Protein AF-0000000080418130 (afdb_homodimer)

Radius of gyration: 25.15 Å; Cα contacts (8 Å, |Δi|>4): 378; chains: 2; bounding box: 84×88×78 Å

pLDDT: mean 89.61, std 15.61, range [40.5, 98.88]

Solvent-accessible surface area (backbone atoms only — not comparable to full-atom values): 16524 Å² total; per-residue (Å²): 135,89,82,82,80,82,79,77,77,75,74,74,72,74,74,69,82,67,80,64,64,28,68,69,42,59,74,36,68,70,38,39,51,38,49,48,49,28,51,52,30,46,52,42,46,52,51,53,61,72,60,56,65,80,60,67,70,57,48,58,37,51,22,50,32,43,21,48,25,53,51,34,42,36,54,47,50,26,28,31,60,25,57,68,28,43,61,51,45,45,52,19,55,41,51,28,51,42,24,47,52,49,20,53,48,30,42,53,30,20,49,53,36,48,58,54,48,72,74,44,63,81,82,42,88,54,40,62,62,51,50,52,37,26,51,49,27,46,53,48,20,52,52,25,47,54,51,21,54,52,27,46,31,40,44,70,72,96,134,86,82,83,80,80,78,78,76,76,73,75,72,73,74,69,82,67,82,63,65,28,68,68,44,60,74,36,67,70,38,41,51,38,49,50,48,27,52,52,29,48,52,43,44,49,50,53,61,73,58,58,66,82,59,67,71,57,48,58,38,52,21,49,32,44,20,50,25,54,49,36,42,37,54,47,49,26,27,31,60,25,58,67,29,43,62,50,46,44,54,19,55,42,52,29,51,42,23,47,53,48,19,52,49,30,40,53,30,20,49,54,36,49,58,52,50,73,76,44,61,80,81,42,86,52,38,61,62,50,50,52,39,26,52,51,28,46,52,47,19,52,53,25,48,54,50,21,53,53,27,46,32,40,45,71,72,96

Structure (mmCIF, N/CA/C/O backbone):
data_AF-0000000080418130-model_v1
#
loop_
_entity.id
_entity.type
_entity.pdbx_description
1 polymer 'Putative membrane-associating domain protein'
#
loop_
_atom_site.group_PDB
_atom_site.id
_atom_site.type_symbol
_atom_site.label_atom_id
_atom_site.label_alt_id
_atom_site.label_comp_id
_atom_site.label_asym_id
_atom_site.label_entity_id
_atom_site.label_seq_id
_atom_site.pdbx_PDB_ins_code
_atom_site.Cartn_x
_atom_site.Cartn_y
_atom_site.Cartn_z
_atom_site.occupancy
_atom_site.B_iso_or_equiv
_atom_site.auth_seq_id
_atom_site.auth_comp_id
_atom_site.auth_asym_id
_atom_site.auth_atom_id
_atom_site.pdbx_PDB_model_num
ATOM 1 N N . MET A 1 1 ? -45.781 58.719 -17.078 1 40.5 1 MET A N 1
ATOM 2 C CA . MET A 1 1 ? -45.75 57.375 -16.516 1 40.5 1 MET A CA 1
ATOM 3 C C . MET A 1 1 ? -44.406 56.719 -16.766 1 40.5 1 MET A C 1
ATOM 5 O O . MET A 1 1 ? -44.031 56.5 -17.906 1 40.5 1 MET A O 1
ATOM 9 N N . SER A 1 2 ? -43.312 56.938 -15.891 1 48.03 2 SER A N 1
ATOM 10 C CA . SER A 1 2 ? -41.969 56.406 -15.875 1 48.03 2 SER A CA 1
ATOM 11 C C . SER A 1 2 ? -41.969 54.875 -15.719 1 48.03 2 SER A C 1
ATOM 13 O O . SER A 1 2 ? -42.594 54.344 -14.797 1 48.03 2 SER A O 1
ATOM 15 N N . HIS A 1 3 ? -41.844 53.969 -16.781 1 54.66 3 HIS A N 1
ATOM 16 C CA . HIS A 1 3 ? -41.656 52.531 -16.781 1 54.66 3 HIS A CA 1
ATOM 17 C C . HIS A 1 3 ? -40.344 52.125 -16.094 1 54.66 3 HIS A C 1
ATOM 19 O O . HIS A 1 3 ? -39.281 52.594 -16.516 1 54.66 3 HIS A O 1
ATOM 25 N N . THR A 1 4 ? -40.344 51.812 -14.812 1 53.53 4 THR A N 1
ATOM 26 C CA . THR A 1 4 ? -39.219 51.25 -14.102 1 53.53 4 THR A CA 1
ATOM 27 C C . THR A 1 4 ? -38.875 49.844 -14.633 1 53.53 4 THR A C 1
ATOM 29 O O . THR A 1 4 ? -39.656 48.938 -14.539 1 53.53 4 THR A O 1
ATOM 32 N N . VAL A 1 5 ? -37.875 49.688 -15.617 1 59.59 5 VAL A N 1
ATOM 33 C CA . VAL A 1 5 ? -37.375 48.406 -16.047 1 59.59 5 VAL A CA 1
ATOM 34 C C . VAL A 1 5 ? -36.438 47.844 -14.953 1 59.59 5 VAL A C 1
ATOM 36 O O . VAL A 1 5 ? -35.469 48.469 -14.562 1 59.59 5 VAL A O 1
ATOM 39 N N . THR A 1 6 ? -36.906 46.969 -14.039 1 54 6 THR A N 1
ATOM 40 C CA . THR A 1 6 ? -36.094 46.188 -13.094 1 54 6 THR A CA 1
ATOM 41 C C . THR A 1 6 ? -35.219 45.188 -13.828 1 54 6 THR A C 1
ATOM 43 O O . THR A 1 6 ? -35.719 44.25 -14.461 1 54 6 THR A O 1
ATOM 46 N N . VAL A 1 7 ? -34.031 45.469 -14.266 1 54.72 7 VAL A N 1
ATOM 47 C CA . VAL A 1 7 ? -33.062 44.5 -14.797 1 54.72 7 VAL A CA 1
ATOM 48 C C . VAL A 1 7 ? -32.562 43.594 -13.672 1 54.72 7 VAL A C 1
ATOM 50 O O . VAL A 1 7 ? -31.906 44.094 -12.734 1 54.72 7 VAL A O 1
ATOM 53 N N . THR A 1 8 ? -33.188 42.5 -13.367 1 51.91 8 THR A N 1
ATOM 54 C CA . THR A 1 8 ? -32.656 41.5 -12.445 1 51.91 8 THR A CA 1
ATOM 55 C C . THR A 1 8 ? -31.406 40.844 -13.047 1 51.91 8 THR A C 1
ATOM 57 O O . THR A 1 8 ? -31.469 40.25 -14.117 1 51.91 8 THR A O 1
ATOM 60 N N . ARG A 1 9 ? -30.203 41.312 -12.914 1 48.41 9 ARG A N 1
ATOM 61 C CA . ARG A 1 9 ? -28.984 40.625 -13.273 1 48.41 9 ARG A CA 1
ATOM 62 C C . ARG A 1 9 ? -28.797 39.375 -12.414 1 48.41 9 ARG A C 1
ATOM 64 O O . ARG A 1 9 ? -28.625 39.469 -11.195 1 48.41 9 ARG A O 1
ATOM 71 N N . THR A 1 10 ? -29.453 38.281 -12.789 1 45.66 10 THR A N 1
ATOM 72 C CA . THR A 1 10 ? -29.062 37.031 -12.188 1 45.66 10 THR A CA 1
ATOM 73 C C . THR A 1 10 ? -27.594 36.688 -12.469 1 45.66 10 THR A C 1
ATOM 75 O O . THR A 1 10 ? -27.203 36.5 -13.617 1 45.66 10 THR A O 1
ATOM 78 N N . THR A 1 11 ? -26.625 37.375 -11.781 1 46.5 11 THR A N 1
ATOM 79 C CA . THR A 1 11 ? -25.266 36.844 -11.875 1 46.5 11 THR A CA 1
ATOM 80 C C . THR A 1 11 ? -25.25 35.344 -11.562 1 46.5 11 THR A C 1
ATOM 82 O O . THR A 1 11 ? -25.594 34.938 -10.461 1 46.5 11 THR A O 1
ATOM 85 N N . THR A 1 12 ? -25.594 34.531 -12.492 1 45.31 12 THR A N 1
ATOM 86 C CA . THR A 1 12 ? -25.234 33.125 -12.328 1 45.31 12 THR A CA 1
ATOM 87 C C . THR A 1 12 ? -23.766 32.969 -11.984 1 45.31 12 THR A C 1
ATOM 89 O O . THR A 1 12 ? -22.891 33.375 -12.75 1 45.31 12 THR A O 1
ATOM 92 N N . THR A 1 13 ? -23.344 33.344 -10.734 1 46.06 13 THR A N 1
ATOM 93 C CA . THR A 1 13 ? -22.031 32.875 -10.328 1 46.06 13 THR A CA 1
ATOM 94 C C . THR A 1 13 ? -21.906 31.375 -10.594 1 46.06 13 THR A C 1
ATOM 96 O O . THR A 1 13 ? -22.688 30.578 -10.07 1 46.06 13 THR A O 1
ATOM 99 N N . THR A 1 14 ? -21.75 30.953 -11.789 1 44.75 14 THR A N 1
ATOM 100 C CA . THR A 1 14 ? -21.297 29.562 -11.977 1 44.75 14 THR A CA 1
ATOM 101 C C . THR A 1 14 ? -20.156 29.234 -11.023 1 44.75 14 THR A C 1
ATOM 103 O O . THR A 1 14 ? -19.078 29.844 -11.109 1 44.75 14 THR A O 1
ATOM 106 N N . THR A 1 15 ? -20.328 29.156 -9.734 1 43.16 15 THR A N 1
ATOM 107 C CA . THR A 1 15 ? -19.328 28.562 -8.852 1 43.16 15 THR A CA 1
ATOM 108 C C . THR A 1 15 ? -18.703 27.328 -9.5 1 43.16 15 THR A C 1
ATOM 110 O O . THR A 1 15 ? -19.344 26.266 -9.586 1 43.16 15 THR A O 1
ATOM 113 N N . THR A 1 16 ? -18.156 27.312 -10.617 1 43.75 16 THR A N 1
ATOM 114 C CA . THR A 1 16 ? -17.391 26.172 -11.133 1 43.75 16 THR A CA 1
ATOM 115 C C . THR A 1 16 ? -16.516 25.578 -10.047 1 43.75 16 THR A C 1
ATOM 117 O O . THR A 1 16 ? -15.648 26.266 -9.5 1 43.75 16 THR A O 1
ATOM 120 N N . SER A 1 17 ? -17.031 24.922 -9.148 1 49.78 17 SER A N 1
ATOM 121 C CA . SER A 1 17 ? -16.266 24.234 -8.117 1 49.78 17 SER A CA 1
ATOM 122 C C . SER A 1 17 ? -14.984 23.625 -8.695 1 49.78 17 SER A C 1
ATOM 124 O O . SER A 1 17 ? -15.016 22.531 -9.266 1 49.78 17 SER A O 1
ATOM 126 N N . ALA A 1 18 ? -14.211 24.375 -9.445 1 52.88 18 ALA A N 1
ATOM 127 C CA . ALA A 1 18 ? -12.984 23.953 -10.117 1 52.88 18 ALA A CA 1
ATOM 128 C C . ALA A 1 18 ? -11.977 23.391 -9.117 1 52.88 18 ALA A C 1
ATOM 130 O O . ALA A 1 18 ? -11.773 23.969 -8.039 1 52.88 18 ALA A O 1
ATOM 131 N N . ILE A 1 19 ? -11.688 22.062 -9.164 1 64.06 19 ILE A N 1
ATOM 132 C CA . ILE A 1 19 ? -10.586 21.484 -8.406 1 64.06 19 ILE A CA 1
ATOM 133 C C . ILE A 1 19 ? -9.281 22.172 -8.797 1 64.06 19 ILE A C 1
ATOM 135 O O . ILE A 1 19 ? -8.953 22.266 -9.984 1 64.06 19 ILE A O 1
ATOM 139 N N . ILE A 1 20 ? -8.75 23.047 -8.078 1 79.19 20 ILE A N 1
ATOM 140 C CA . ILE A 1 20 ? -7.426 23.625 -8.281 1 79.19 20 ILE A CA 1
ATOM 141 C C . ILE A 1 20 ? -6.355 22.547 -8.117 1 79.19 20 ILE A C 1
ATOM 143 O O . ILE A 1 20 ? -6.203 21.969 -7.043 1 79.19 20 ILE A O 1
ATOM 147 N N . LEU A 1 21 ? -5.859 22.172 -9.227 1 85 21 LEU A N 1
ATOM 148 C CA . LEU A 1 21 ? -4.789 21.188 -9.219 1 85 21 LEU A CA 1
ATOM 149 C C . LEU A 1 21 ? -3.463 21.828 -8.82 1 85 21 LEU A C 1
ATOM 151 O O . LEU A 1 21 ? -3.156 22.938 -9.234 1 85 21 LEU A O 1
ATOM 155 N N . ASN A 1 22 ? -2.715 21.156 -7.93 1 90.75 22 ASN A N 1
ATOM 156 C CA . ASN A 1 22 ? -1.381 21.547 -7.492 1 90.75 22 ASN A CA 1
ATOM 157 C C . ASN A 1 22 ? -0.31 21.094 -8.484 1 90.75 22 ASN A C 1
ATOM 159 O O . ASN A 1 22 ? 0.547 20.281 -8.148 1 90.75 22 ASN A O 1
ATOM 163 N N . THR A 1 23 ? -0.287 21.688 -9.656 1 88.06 23 THR A N 1
ATOM 164 C CA . THR A 1 23 ? 0.632 21.266 -10.703 1 88.06 23 THR A CA 1
ATOM 165 C C . THR A 1 23 ? 2.076 21.578 -10.32 1 88.06 23 THR A C 1
ATOM 167 O O . THR A 1 23 ? 3.006 20.922 -10.797 1 88.06 23 THR A O 1
ATOM 170 N N . GLY A 1 24 ? 2.291 22.562 -9.555 1 91.5 24 GLY A N 1
ATOM 171 C CA . GLY A 1 24 ? 3.623 22.922 -9.102 1 91.5 24 GLY A CA 1
ATOM 172 C C . GLY A 1 24 ? 4.289 21.828 -8.289 1 91.5 24 GLY A C 1
ATOM 173 O O . GLY A 1 24 ? 5.512 21.812 -8.148 1 91.5 24 GLY A O 1
ATOM 174 N N . TYR A 1 25 ? 3.523 20.938 -7.805 1 93.88 25 TYR A N 1
ATOM 175 C CA . TYR A 1 25 ? 4.055 19.859 -6.98 1 93.88 25 TYR A CA 1
ATOM 176 C C . TYR A 1 25 ? 5.012 18.984 -7.777 1 93.88 25 TYR A C 1
ATOM 178 O O . TYR A 1 25 ? 6.004 18.5 -7.238 1 93.88 25 TYR A O 1
ATOM 186 N N . LEU A 1 26 ? 4.777 18.828 -9 1 93.75 26 LEU A N 1
ATOM 187 C CA . LEU A 1 26 ? 5.582 17.938 -9.836 1 93.75 26 LEU A CA 1
ATOM 188 C C . LEU A 1 26 ? 6.91 18.594 -10.195 1 93.75 26 LEU A C 1
ATOM 190 O O . LEU A 1 26 ? 7.793 17.938 -10.758 1 93.75 26 LEU A O 1
ATOM 194 N N . LYS A 1 27 ? 7.062 19.797 -9.875 1 94.75 27 LYS A N 1
ATOM 195 C CA . LYS A 1 27 ? 8.328 20.5 -10.102 1 94.75 27 LYS A CA 1
ATOM 196 C C . LYS A 1 27 ? 9.234 20.406 -8.883 1 94.75 27 LYS A C 1
ATOM 198 O O . LYS A 1 27 ? 10.422 20.703 -8.961 1 94.75 27 LYS A O 1
ATOM 203 N N . THR A 1 28 ? 8.688 19.984 -7.816 1 95.44 28 THR A N 1
ATOM 204 C CA . THR A 1 28 ? 9.484 19.812 -6.602 1 95.44 28 THR A CA 1
ATOM 205 C C . THR A 1 28 ? 10.211 18.469 -6.617 1 95.44 28 THR A C 1
ATOM 207 O O . THR A 1 28 ? 9.797 17.547 -7.32 1 95.44 28 THR A O 1
ATOM 210 N N . LEU A 1 29 ? 11.227 18.359 -5.898 1 95.19 29 LEU A N 1
ATOM 211 C CA . LEU A 1 29 ? 12 17.125 -5.844 1 95.19 29 LEU A CA 1
ATOM 212 C C . LEU A 1 29 ? 11.18 15.992 -5.238 1 95.19 29 LEU A C 1
ATOM 214 O O . LEU A 1 29 ? 11.109 14.898 -5.805 1 95.19 29 LEU A O 1
ATOM 218 N N . PRO A 1 30 ? 10.539 16.234 -4.137 1 96 30 PRO A N 1
ATOM 219 C CA . PRO A 1 30 ? 9.711 15.164 -3.598 1 96 30 PRO A CA 1
ATOM 220 C C . PRO A 1 30 ? 8.609 14.727 -4.566 1 96 30 PRO A C 1
ATOM 222 O O . PRO A 1 30 ? 8.305 13.531 -4.656 1 96 30 PRO A O 1
ATOM 225 N N . GLY A 1 31 ? 8.023 15.648 -5.246 1 97.25 31 GLY A N 1
ATOM 226 C CA . GLY A 1 31 ? 7.016 15.312 -6.238 1 97.25 31 GLY A CA 1
ATOM 227 C C . GLY A 1 31 ? 7.559 14.469 -7.375 1 97.25 31 GLY A C 1
ATOM 228 O O . GLY A 1 31 ? 6.922 13.5 -7.797 1 97.25 31 GLY A O 1
ATOM 229 N N . LEU A 1 32 ? 8.703 14.812 -7.836 1 97.44 32 LEU A N 1
ATOM 230 C CA . LEU A 1 32 ? 9.352 14.07 -8.914 1 97.44 32 LEU A CA 1
ATOM 231 C C . LEU A 1 32 ? 9.711 12.656 -8.461 1 97.44 32 LEU A C 1
ATOM 233 O O . LEU A 1 32 ? 9.531 11.695 -9.211 1 97.44 32 LEU A O 1
ATOM 237 N N . LEU A 1 33 ? 10.219 12.57 -7.281 1 98.12 33 LEU A N 1
ATOM 238 C CA . LEU A 1 33 ? 10.57 11.258 -6.746 1 98.12 33 LEU A CA 1
ATOM 239 C C . LEU A 1 33 ? 9.344 10.359 -6.68 1 98.12 33 LEU A C 1
ATOM 241 O O . LEU A 1 33 ? 9.398 9.195 -7.102 1 98.12 33 LEU A O 1
ATOM 245 N N . LYS A 1 34 ? 8.25 10.867 -6.199 1 98.44 34 LYS A N 1
ATOM 246 C CA . LYS A 1 34 ? 7.02 10.094 -6.121 1 98.44 34 LYS A CA 1
ATOM 247 C C . LYS A 1 34 ? 6.531 9.695 -7.508 1 98.44 34 LYS A C 1
ATOM 249 O O . LYS A 1 34 ? 6.008 8.594 -7.695 1 98.44 34 LYS A O 1
ATOM 254 N N . LEU A 1 35 ? 6.688 10.586 -8.422 1 98.25 35 LEU A N 1
ATOM 255 C CA . LEU A 1 35 ? 6.305 10.281 -9.797 1 98.25 35 LEU A CA 1
ATOM 256 C C . LEU A 1 35 ? 7.129 9.117 -10.344 1 98.25 35 LEU A C 1
ATOM 258 O O . LEU A 1 35 ? 6.582 8.195 -10.945 1 98.25 35 LEU A O 1
ATOM 262 N N . PHE A 1 36 ? 8.383 9.148 -10.195 1 98.62 36 PHE A N 1
ATOM 263 C CA . PHE A 1 36 ? 9.25 8.078 -10.664 1 98.62 36 PHE A CA 1
ATOM 264 C C . PHE A 1 36 ? 8.93 6.766 -9.953 1 98.62 36 PHE A C 1
ATOM 266 O O . PHE A 1 36 ? 8.984 5.695 -10.555 1 98.62 36 PHE A O 1
ATOM 273 N N . GLU A 1 37 ? 8.664 6.863 -8.633 1 98.81 37 GLU A N 1
ATOM 274 C CA . GLU A 1 37 ? 8.281 5.664 -7.895 1 98.81 37 GLU A CA 1
ATOM 275 C C . GLU A 1 37 ? 7.059 5 -8.523 1 98.81 37 GLU A C 1
ATOM 277 O O . GLU A 1 37 ? 7.027 3.779 -8.695 1 98.81 37 GLU A O 1
ATOM 282 N N . VAL A 1 38 ? 6.074 5.809 -8.883 1 98.81 38 VAL A N 1
ATOM 283 C CA . VAL A 1 38 ? 4.84 5.285 -9.461 1 98.81 38 VAL A CA 1
ATOM 284 C C . VAL A 1 38 ? 5.125 4.711 -10.844 1 98.81 38 VAL A C 1
ATOM 286 O O . VAL A 1 38 ? 4.676 3.607 -11.172 1 98.81 38 VAL A O 1
ATOM 289 N N . LEU A 1 39 ? 5.883 5.355 -11.641 1 98.69 39 LEU A N 1
ATOM 290 C CA . LEU A 1 39 ? 6.172 4.922 -13 1 98.69 39 LEU A CA 1
ATOM 291 C C . LEU A 1 39 ? 6.988 3.635 -13 1 98.69 39 LEU A C 1
ATOM 293 O O . LEU A 1 39 ? 6.645 2.676 -13.695 1 98.69 39 LEU A O 1
ATOM 297 N N . VAL A 1 40 ? 8.023 3.621 -12.219 1 98.81 40 VAL A N 1
ATOM 298 C CA . VAL A 1 40 ? 8.914 2.463 -12.195 1 98.81 40 VAL A CA 1
ATOM 299 C C . VAL A 1 40 ? 8.172 1.257 -11.625 1 98.81 40 VAL A C 1
ATOM 301 O O . VAL A 1 40 ? 8.266 0.151 -12.156 1 98.81 40 VAL A O 1
ATOM 304 N N . SER A 1 41 ? 7.496 1.454 -10.484 1 98.88 41 SER A N 1
ATOM 305 C CA . SER A 1 41 ? 6.746 0.334 -9.922 1 98.88 41 SER A CA 1
ATOM 306 C C . SER A 1 41 ? 5.66 -0.144 -10.883 1 98.88 41 SER A C 1
ATOM 308 O O . SER A 1 41 ? 5.414 -1.346 -10.992 1 98.88 41 SER A O 1
ATOM 310 N N . GLY A 1 42 ? 5.047 0.734 -11.648 1 98.62 42 GLY A N 1
ATOM 311 C CA . GLY A 1 42 ? 4.039 0.354 -12.633 1 98.62 42 GLY A CA 1
ATOM 312 C C . GLY A 1 42 ? 4.605 -0.45 -13.789 1 98.62 42 GLY A C 1
ATOM 313 O O . GLY A 1 42 ? 4.035 -1.467 -14.18 1 98.62 42 GLY A O 1
ATOM 314 N N . ILE A 1 43 ? 5.68 0.007 -14.297 1 98.44 43 ILE A N 1
ATOM 315 C CA . ILE A 1 43 ? 6.348 -0.688 -15.391 1 98.44 43 ILE A CA 1
ATOM 316 C C . ILE A 1 43 ? 6.785 -2.076 -14.93 1 98.44 43 ILE A C 1
ATOM 318 O O . ILE A 1 43 ? 6.574 -3.066 -15.633 1 98.44 43 ILE A O 1
ATOM 322 N N . CYS A 1 44 ? 7.371 -2.145 -13.742 1 98.19 44 CYS A N 1
ATOM 323 C CA . CYS A 1 44 ? 7.848 -3.408 -13.188 1 98.19 44 CYS A CA 1
ATOM 324 C C . CYS A 1 44 ? 6.691 -4.371 -12.953 1 98.19 44 CYS A C 1
ATOM 326 O O . CYS A 1 44 ? 6.801 -5.562 -13.242 1 98.19 44 CYS A O 1
ATOM 328 N N . LEU A 1 45 ? 5.633 -3.826 -12.43 1 97.44 45 LEU A N 1
ATOM 329 C CA . LEU A 1 45 ? 4.426 -4.621 -12.227 1 97.44 45 LEU A CA 1
ATOM 330 C C . LEU A 1 45 ? 3.92 -5.188 -13.555 1 97.44 45 LEU A C 1
ATOM 332 O O . LEU A 1 45 ? 3.611 -6.379 -13.648 1 97.44 45 LEU A O 1
ATOM 336 N N . GLY A 1 46 ? 3.854 -4.355 -14.578 1 96.31 46 GLY A N 1
ATOM 337 C CA . GLY A 1 46 ? 3.432 -4.801 -15.898 1 96.31 46 GLY A CA 1
ATOM 338 C C . GLY A 1 46 ? 4.324 -5.879 -16.484 1 96.31 46 GLY A C 1
ATOM 339 O O . GLY A 1 46 ? 3.838 -6.84 -17.078 1 96.31 46 GLY A O 1
ATOM 340 N N . LEU A 1 47 ? 5.535 -5.719 -16.266 1 96.19 47 LEU A N 1
ATOM 341 C CA . LEU A 1 47 ? 6.512 -6.695 -16.75 1 96.19 47 LEU A CA 1
ATOM 342 C C . LEU A 1 47 ? 6.289 -8.055 -16.094 1 96.19 47 LEU A C 1
ATOM 344 O O . LEU A 1 47 ? 6.25 -9.078 -16.781 1 96.19 47 LEU A O 1
ATOM 348 N N . LEU A 1 48 ? 6.117 -8.102 -14.789 1 95.19 48 LEU A N 1
ATOM 349 C CA . LEU A 1 48 ? 5.949 -9.344 -14.055 1 95.19 48 LEU A CA 1
ATOM 350 C C . LEU A 1 48 ? 4.625 -10.016 -14.406 1 95.19 48 LEU A C 1
ATOM 352 O O . LEU A 1 48 ? 4.535 -11.242 -14.461 1 95.19 48 LEU A O 1
ATOM 356 N N . ILE A 1 49 ? 3.629 -9.156 -14.695 1 93.5 49 ILE A N 1
ATOM 357 C CA . ILE A 1 49 ? 2.324 -9.703 -15.055 1 93.5 49 ILE A CA 1
ATOM 358 C C . ILE A 1 49 ? 2.379 -10.289 -16.469 1 93.5 49 ILE A C 1
ATOM 360 O O . ILE A 1 49 ? 1.835 -11.375 -16.719 1 93.5 49 ILE A O 1
ATOM 364 N N . TYR A 1 50 ? 3.039 -9.602 -17.344 1 93.19 50 TYR A N 1
ATOM 365 C CA . TYR A 1 50 ? 3.117 -10.031 -18.734 1 93.19 50 TYR A CA 1
ATOM 366 C C . TYR A 1 50 ? 3.896 -11.336 -18.844 1 93.19 50 TYR A C 1
ATOM 368 O O . TYR A 1 50 ? 3.514 -12.227 -19.609 1 93.19 50 TYR A O 1
ATOM 376 N N . TYR A 1 51 ? 4.961 -11.547 -18.125 1 91.88 51 TYR A N 1
ATOM 377 C CA . TYR A 1 51 ? 5.809 -12.727 -18.219 1 91.88 51 TYR A CA 1
ATOM 378 C C . TYR A 1 51 ? 5.535 -13.68 -17.062 1 91.88 51 TYR A C 1
ATOM 380 O O . TYR A 1 51 ? 6.43 -14.406 -16.625 1 91.88 51 TYR A O 1
ATOM 388 N N . ARG A 1 52 ? 4.426 -13.602 -16.656 1 85.88 52 ARG A N 1
ATOM 389 C CA . ARG A 1 52 ? 4.043 -14.398 -15.492 1 85.88 52 ARG A CA 1
ATOM 390 C C . ARG A 1 52 ? 4.285 -15.883 -15.742 1 85.88 52 ARG A C 1
ATOM 392 O O . ARG A 1 52 ? 4.004 -16.391 -16.828 1 85.88 52 ARG A O 1
ATOM 399 N N . SER A 1 53 ? 4.859 -16.5 -14.711 1 80.12 53 SER A N 1
ATOM 400 C CA . SER A 1 53 ? 5.082 -17.938 -14.742 1 80.12 53 SER A CA 1
ATOM 401 C C . SER A 1 53 ? 4.406 -18.625 -13.562 1 80.12 53 SER A C 1
ATOM 403 O O . SER A 1 53 ? 3.883 -17.969 -12.664 1 80.12 53 SER A O 1
ATOM 405 N N . ASN A 1 54 ? 4.438 -19.938 -13.57 1 75.81 54 ASN A N 1
ATOM 406 C CA . ASN A 1 54 ? 3.791 -20.703 -12.508 1 75.81 54 ASN A CA 1
ATOM 407 C C . ASN A 1 54 ? 4.707 -20.859 -11.297 1 75.81 54 ASN A C 1
ATOM 409 O O . ASN A 1 54 ? 4.34 -21.516 -10.312 1 75.81 54 ASN A O 1
ATOM 413 N N . TYR A 1 55 ? 5.773 -20.141 -11.359 1 76.44 55 TYR A N 1
ATOM 414 C CA . TYR A 1 55 ? 6.684 -20.234 -10.219 1 76.44 55 TYR A CA 1
ATOM 415 C C . TYR A 1 55 ? 6.332 -19.219 -9.141 1 76.44 55 TYR A C 1
ATOM 417 O O . TYR A 1 55 ? 5.934 -18.094 -9.445 1 76.44 55 TYR A O 1
ATOM 425 N N . TYR A 1 56 ? 6.598 -19.547 -7.945 1 79.38 56 TYR A N 1
ATOM 426 C CA . TYR A 1 56 ? 6.168 -18.766 -6.797 1 79.38 56 TYR A CA 1
ATOM 427 C C . TYR A 1 56 ? 7.203 -17.703 -6.441 1 79.38 56 TYR A C 1
ATOM 429 O O . TYR A 1 56 ? 6.902 -16.75 -5.719 1 79.38 56 TYR A O 1
ATOM 437 N N . PHE A 1 57 ? 8.391 -17.844 -7.016 1 80.38 57 PHE A N 1
ATOM 438 C CA . PHE A 1 57 ? 9.469 -17.031 -6.461 1 80.38 57 PHE A CA 1
ATOM 439 C C . PHE A 1 57 ? 9.328 -15.578 -6.887 1 80.38 57 PHE A C 1
ATOM 441 O O . PHE A 1 57 ? 9.961 -14.688 -6.309 1 80.38 57 PHE A O 1
ATOM 448 N N . ASN A 1 58 ? 8.453 -15.273 -7.918 1 88.62 58 ASN A N 1
ATOM 449 C CA . ASN A 1 58 ? 8.234 -13.891 -8.328 1 88.62 58 ASN A CA 1
ATOM 450 C C . ASN A 1 58 ? 7.09 -13.25 -7.547 1 88.62 58 ASN A C 1
ATOM 452 O O . ASN A 1 58 ? 6.906 -12.031 -7.594 1 88.62 58 ASN A O 1
ATOM 456 N N . GLU A 1 59 ? 6.391 -14.031 -6.797 1 92.31 59 GLU A N 1
ATOM 457 C CA . GLU A 1 59 ? 5.156 -13.586 -6.152 1 92.31 59 GLU A CA 1
ATOM 458 C C . GLU A 1 59 ? 5.438 -12.523 -5.098 1 92.31 59 GLU A C 1
ATOM 460 O O . GLU A 1 59 ? 4.676 -11.562 -4.957 1 92.31 59 GLU A O 1
ATOM 465 N N . PHE A 1 60 ? 6.477 -12.742 -4.398 1 95.5 60 PHE A N 1
ATOM 466 C CA . PHE A 1 60 ? 6.805 -11.789 -3.348 1 95.5 60 PHE A CA 1
ATOM 467 C C . PHE A 1 60 ? 7.062 -10.406 -3.934 1 95.5 60 PHE A C 1
ATOM 469 O O . PHE A 1 60 ? 6.492 -9.414 -3.471 1 95.5 60 PHE A O 1
ATOM 476 N N . LEU A 1 61 ? 7.887 -10.352 -4.934 1 97.69 61 LEU A N 1
ATOM 477 C CA . LEU A 1 61 ? 8.156 -9.062 -5.57 1 97.69 61 LEU A CA 1
ATOM 478 C C . LEU A 1 61 ? 6.891 -8.484 -6.188 1 97.69 61 LEU A C 1
ATOM 480 O O . LEU A 1 61 ? 6.652 -7.277 -6.113 1 97.69 61 LEU A O 1
ATOM 484 N N . LEU A 1 62 ? 6.121 -9.328 -6.746 1 97.06 62 LEU A N 1
ATOM 485 C CA . LEU A 1 62 ? 4.863 -8.883 -7.332 1 97.06 62 LEU A CA 1
ATOM 486 C C . LEU A 1 62 ? 3.975 -8.227 -6.273 1 97.06 62 LEU A C 1
ATOM 488 O O . LEU A 1 62 ? 3.379 -7.18 -6.523 1 97.06 62 LEU A O 1
ATOM 492 N N . CYS A 1 63 ? 3.887 -8.781 -5.145 1 97.62 63 CYS A N 1
ATOM 493 C CA . CYS A 1 63 ? 3.096 -8.258 -4.039 1 97.62 63 CYS A CA 1
ATOM 494 C C . CYS A 1 63 ? 3.652 -6.922 -3.557 1 97.62 63 CYS A C 1
ATOM 496 O O . CYS A 1 63 ? 2.9 -5.969 -3.363 1 97.62 63 CYS A O 1
ATOM 498 N N . VAL A 1 64 ? 4.91 -6.891 -3.395 1 98.62 64 VAL A N 1
ATOM 499 C CA . VAL A 1 64 ? 5.562 -5.68 -2.908 1 98.62 64 VAL A CA 1
ATOM 500 C C . VAL A 1 64 ? 5.371 -4.551 -3.918 1 98.62 64 VAL A C 1
ATOM 502 O O . VAL A 1 64 ? 5.07 -3.418 -3.539 1 98.62 64 VAL A O 1
ATOM 505 N N . LEU A 1 65 ? 5.504 -4.848 -5.172 1 98.75 65 LEU A N 1
ATOM 506 C CA . LEU A 1 65 ? 5.336 -3.844 -6.215 1 98.75 65 LEU A CA 1
ATOM 507 C C . LEU A 1 65 ? 3.908 -3.303 -6.223 1 98.75 65 LEU A C 1
ATOM 509 O O . LEU A 1 65 ? 3.693 -2.109 -6.449 1 98.75 65 LEU A O 1
ATOM 513 N N . THR A 1 66 ? 2.963 -4.137 -6.016 1 98.5 66 THR A N 1
ATOM 514 C CA . THR A 1 66 ? 1.581 -3.678 -5.945 1 98.5 66 THR A CA 1
ATOM 515 C C . THR A 1 66 ? 1.389 -2.727 -4.766 1 98.5 66 THR A C 1
ATOM 517 O O . THR A 1 66 ? 0.746 -1.683 -4.902 1 98.5 66 THR A O 1
ATOM 520 N N . ALA A 1 67 ? 1.972 -3.08 -3.652 1 98.75 67 ALA A N 1
ATOM 521 C CA . ALA A 1 67 ? 1.846 -2.262 -2.447 1 98.75 67 ALA A CA 1
ATOM 522 C C . ALA A 1 67 ? 2.443 -0.874 -2.662 1 98.75 67 ALA A C 1
ATOM 524 O O . ALA A 1 67 ? 1.811 0.137 -2.35 1 98.75 67 ALA A O 1
ATOM 525 N N . VAL A 1 68 ? 3.611 -0.812 -3.197 1 98.81 68 VAL A N 1
ATOM 526 C CA . VAL A 1 68 ? 4.289 0.473 -3.328 1 98.81 68 VAL A CA 1
ATOM 527 C C . VAL A 1 68 ? 3.668 1.271 -4.473 1 98.81 68 VAL A C 1
ATOM 529 O O . VAL A 1 68 ? 3.637 2.504 -4.434 1 98.81 68 VAL A O 1
ATOM 532 N N . PHE A 1 69 ? 3.199 0.548 -5.492 1 98.88 69 PHE A N 1
ATOM 533 C CA . PHE A 1 69 ? 2.502 1.236 -6.57 1 98.88 69 PHE A CA 1
ATOM 534 C C . PHE A 1 69 ? 1.247 1.928 -6.051 1 98.88 69 PHE A C 1
ATOM 536 O O . PHE A 1 69 ? 1.028 3.111 -6.316 1 98.88 69 PHE A O 1
ATOM 543 N N . VAL A 1 70 ? 0.433 1.239 -5.34 1 98.75 70 VAL A N 1
ATOM 544 C CA . VAL A 1 70 ? -0.815 1.78 -4.809 1 98.75 70 VAL A CA 1
ATOM 545 C C . VAL A 1 70 ? -0.513 2.891 -3.807 1 98.75 70 VAL A C 1
ATOM 547 O O . VAL A 1 70 ? -1.076 3.984 -3.893 1 98.75 70 VAL A O 1
ATOM 550 N N . GLY A 1 71 ? 0.414 2.627 -2.877 1 98.62 71 GLY A N 1
ATOM 551 C CA . GLY A 1 71 ? 0.757 3.605 -1.857 1 98.62 71 GLY A CA 1
ATOM 552 C C . GLY A 1 71 ? 1.299 4.902 -2.432 1 98.62 71 GLY A C 1
ATOM 553 O O . GLY A 1 71 ? 0.827 5.984 -2.084 1 98.62 71 GLY A O 1
ATOM 554 N N . SER A 1 72 ? 2.25 4.805 -3.285 1 98.81 72 SER A N 1
ATOM 555 C CA . SER A 1 72 ? 2.875 5.984 -3.873 1 98.81 72 SER A CA 1
ATOM 556 C C . SER A 1 72 ? 1.901 6.73 -4.781 1 98.81 72 SER A C 1
ATOM 558 O O . SER A 1 72 ? 1.948 7.957 -4.875 1 98.81 72 SER A O 1
ATOM 560 N N . THR A 1 73 ? 1.036 5.98 -5.473 1 98.69 73 THR A N 1
ATOM 561 C CA . THR A 1 73 ? 0.037 6.633 -6.312 1 98.69 73 THR A CA 1
ATOM 562 C C . THR A 1 73 ? -0.936 7.445 -5.461 1 98.69 73 THR A C 1
ATOM 564 O O . THR A 1 73 ? -1.279 8.578 -5.812 1 98.69 73 THR A O 1
ATOM 567 N N . CYS A 1 74 ? -1.379 6.891 -4.32 1 98.56 74 CYS A N 1
ATOM 568 C CA . CYS A 1 74 ? -2.279 7.613 -3.428 1 98.56 74 CYS A CA 1
ATOM 569 C C . CYS A 1 74 ? -1.616 8.875 -2.891 1 98.56 74 CYS A C 1
ATOM 571 O O . CYS A 1 74 ? -2.246 9.938 -2.828 1 98.56 74 CYS A O 1
ATOM 573 N N . LEU A 1 75 ? -0.362 8.758 -2.512 1 98.44 75 LEU A N 1
ATOM 574 C CA . LEU A 1 75 ? 0.379 9.914 -2.016 1 98.44 75 LEU A CA 1
ATOM 575 C C . LEU A 1 75 ? 0.515 10.977 -3.096 1 98.44 75 LEU A C 1
ATOM 577 O O . LEU A 1 75 ? 0.249 12.156 -2.85 1 98.44 75 LEU A O 1
ATOM 581 N N . LEU A 1 76 ? 0.877 10.578 -4.277 1 98.12 76 LEU A N 1
ATOM 582 C CA . LEU A 1 76 ? 1.07 11.5 -5.395 1 98.12 76 LEU A CA 1
ATOM 583 C C . LEU A 1 76 ? -0.244 12.172 -5.773 1 98.12 76 LEU A C 1
ATOM 585 O O . LEU A 1 76 ? -0.297 13.391 -5.934 1 98.12 76 LEU A O 1
ATOM 589 N N . LEU A 1 77 ? -1.305 11.422 -5.887 1 97.38 77 LEU A N 1
ATOM 590 C CA . LEU A 1 77 ? -2.615 11.938 -6.262 1 97.38 77 LEU A CA 1
ATOM 591 C C . LEU A 1 77 ? -3.119 12.945 -5.23 1 97.38 77 LEU A C 1
ATOM 593 O O . LEU A 1 77 ? -3.631 14.008 -5.59 1 97.38 77 LEU A O 1
ATOM 597 N N . SER A 1 78 ? -2.992 12.609 -3.984 1 97.44 78 SER A N 1
ATOM 598 C CA . SER A 1 78 ? -3.488 13.492 -2.934 1 97.44 78 SER A CA 1
ATOM 599 C C . SER A 1 78 ? -2.75 14.828 -2.938 1 97.44 78 SER A C 1
ATOM 601 O O . SER A 1 78 ? -3.357 15.875 -2.73 1 97.44 78 SER A O 1
ATOM 603 N N . CYS A 1 79 ? -1.444 14.797 -3.189 1 96.94 79 CYS A N 1
ATOM 604 C CA . CYS A 1 79 ? -0.644 16.016 -3.182 1 96.94 79 CYS A CA 1
ATOM 605 C C . CYS A 1 79 ? -0.935 16.859 -4.41 1 96.94 79 CYS A C 1
ATOM 607 O O . CYS A 1 79 ? -0.846 18.094 -4.355 1 96.94 79 CYS A O 1
ATOM 609 N N . ILE A 1 80 ? -1.309 16.25 -5.504 1 96.81 80 ILE A N 1
ATOM 610 C CA . ILE A 1 80 ? -1.641 16.984 -6.723 1 96.81 80 ILE A CA 1
ATOM 611 C C . ILE A 1 80 ? -3.043 17.578 -6.605 1 96.81 80 ILE A C 1
ATOM 613 O O . ILE A 1 80 ? -3.293 18.688 -7.062 1 96.81 80 ILE A O 1
ATOM 617 N N . LEU A 1 81 ? -3.951 16.859 -5.922 1 95.19 81 LEU A N 1
ATOM 618 C CA . LEU A 1 81 ? -5.355 17.25 -5.852 1 95.19 81 LEU A CA 1
ATOM 619 C C . LEU A 1 81 ? -5.574 18.281 -4.75 1 95.19 81 LEU A C 1
ATOM 621 O O . LEU A 1 81 ? -6.594 18.984 -4.738 1 95.19 81 LEU A O 1
ATOM 625 N N . SER A 1 82 ? -4.645 18.438 -3.863 1 94.75 82 SER A N 1
ATOM 626 C CA . SER A 1 82 ? -4.809 19.344 -2.725 1 94.75 82 SER A CA 1
ATOM 627 C C . SER A 1 82 ? -3.479 19.969 -2.316 1 94.75 82 SER A C 1
ATOM 629 O O . SER A 1 82 ? -2.572 19.266 -1.857 1 94.75 82 SER A O 1
ATOM 631 N N . ILE A 1 83 ? -3.416 21.25 -2.387 1 92.94 83 ILE A N 1
ATOM 632 C CA . ILE A 1 83 ? -2.219 21.984 -1.992 1 92.94 83 ILE A CA 1
ATOM 633 C C . ILE A 1 83 ? -1.995 21.828 -0.489 1 92.94 83 ILE A C 1
ATOM 635 O O . ILE A 1 83 ? -0.869 21.609 -0.04 1 92.94 83 ILE A O 1
ATOM 639 N N . SER A 1 84 ? -3.037 21.938 0.277 1 93.31 84 SER A N 1
ATOM 640 C CA . SER A 1 84 ? -2.938 21.828 1.729 1 93.31 84 SER A CA 1
ATOM 641 C C . SER A 1 84 ? -2.422 20.453 2.143 1 93.31 84 SER A C 1
ATOM 643 O O . SER A 1 84 ? -1.634 20.344 3.086 1 93.31 84 SER A O 1
ATOM 645 N N . THR A 1 85 ? -2.84 19.391 1.425 1 95.5 85 THR A N 1
ATOM 646 C CA . THR A 1 85 ? -2.377 18.047 1.731 1 95.5 85 THR A CA 1
ATOM 647 C C . THR A 1 85 ? -0.874 17.922 1.502 1 95.5 85 THR A C 1
ATOM 649 O O . THR A 1 85 ? -0.16 17.344 2.322 1 95.5 85 THR A O 1
ATOM 652 N N . ALA A 1 86 ? -0.381 18.516 0.435 1 95.5 86 ALA A N 1
ATOM 653 C CA . ALA A 1 86 ? 1.042 18.453 0.112 1 95.5 86 ALA A CA 1
ATOM 654 C C . ALA A 1 86 ? 1.887 19.078 1.218 1 95.5 86 ALA A C 1
ATOM 656 O O . ALA A 1 86 ? 2.93 18.547 1.592 1 95.5 86 ALA A O 1
ATOM 657 N N . THR A 1 87 ? 1.458 20.172 1.753 1 93.94 87 THR A N 1
ATOM 658 C CA . THR A 1 87 ? 2.191 20.891 2.787 1 93.94 87 THR A CA 1
ATOM 659 C C . THR A 1 87 ? 2.066 20.188 4.133 1 93.94 87 THR A C 1
ATOM 661 O O . THR A 1 87 ? 3.047 20.062 4.871 1 93.94 87 THR A O 1
ATOM 664 N N . MET A 1 88 ? 0.917 19.641 4.43 1 95.31 88 MET A N 1
ATOM 665 C CA . MET A 1 88 ? 0.648 19.062 5.742 1 95.31 88 MET A CA 1
ATOM 666 C C . MET A 1 88 ? 1.272 17.672 5.859 1 95.31 88 MET A C 1
ATOM 668 O O . MET A 1 88 ? 1.861 17.344 6.887 1 95.31 88 MET A O 1
ATOM 672 N N . ILE A 1 89 ? 1.154 16.891 4.848 1 95.69 89 ILE A N 1
ATOM 673 C CA . ILE A 1 89 ? 1.614 15.508 4.93 1 95.69 89 ILE A CA 1
ATOM 674 C C . ILE A 1 89 ? 3.139 15.477 5.004 1 95.69 89 ILE A C 1
ATOM 676 O O . ILE A 1 89 ? 3.717 14.586 5.633 1 95.69 89 ILE A O 1
ATOM 680 N N . ALA A 1 90 ? 3.834 16.469 4.395 1 94.62 90 ALA A N 1
ATOM 681 C CA . ALA A 1 90 ? 5.293 16.547 4.391 1 94.62 90 ALA A CA 1
ATOM 682 C C . ALA A 1 90 ? 5.832 16.781 5.801 1 94.62 90 ALA A C 1
ATOM 684 O O . ALA A 1 90 ? 6.98 16.438 6.094 1 94.62 90 ALA A O 1
ATOM 685 N N . LYS A 1 91 ? 5.004 17.219 6.629 1 94.62 91 LYS A N 1
ATOM 686 C CA . LYS A 1 91 ? 5.41 17.531 7.996 1 94.62 91 LYS A CA 1
ATOM 687 C C . LYS A 1 91 ? 5.02 16.406 8.953 1 94.62 91 LYS A C 1
ATOM 689 O O . LYS A 1 91 ? 5.258 16.5 10.164 1 94.62 91 LYS A O 1
ATOM 694 N N . THR A 1 92 ? 4.48 15.375 8.453 1 94.81 92 THR A N 1
ATOM 695 C CA . THR A 1 92 ? 4.086 14.242 9.281 1 94.81 92 THR A CA 1
ATOM 696 C C . THR A 1 92 ? 5.145 13.141 9.242 1 94.81 92 THR A C 1
ATOM 698 O O . THR A 1 92 ? 5.941 13.078 8.305 1 94.81 92 THR A O 1
ATOM 701 N N . MET A 1 93 ? 5.094 12.312 10.242 1 95.69 93 MET A N 1
ATOM 702 C CA . MET A 1 93 ? 5.984 11.156 10.312 1 95.69 93 MET A CA 1
ATOM 703 C C . MET A 1 93 ? 5.562 10.086 9.312 1 95.69 93 MET A C 1
ATOM 705 O O . MET A 1 93 ? 6.332 9.164 9.031 1 95.69 93 MET A O 1
ATOM 709 N N . TYR A 1 94 ? 4.391 10.18 8.797 1 97.44 94 TYR A N 1
ATOM 710 C CA . TYR A 1 94 ? 3.838 9.141 7.938 1 97.44 94 TYR A CA 1
ATOM 711 C C . TYR A 1 94 ? 4.73 8.898 6.727 1 97.44 94 TYR A C 1
ATOM 713 O O . TYR A 1 94 ? 5.062 7.754 6.41 1 97.44 94 TYR A O 1
ATOM 721 N N . GLU A 1 95 ? 5.102 9.984 6.008 1 97.88 95 GLU A N 1
ATOM 722 C CA . GLU A 1 95 ? 5.906 9.82 4.797 1 97.88 95 GLU A CA 1
ATOM 723 C C . GLU A 1 95 ? 7.234 9.141 5.105 1 97.88 95 GLU A C 1
ATOM 725 O O . GLU A 1 95 ? 7.711 8.312 4.324 1 97.88 95 GLU A O 1
ATOM 730 N N . LEU A 1 96 ? 7.812 9.508 6.195 1 97.5 96 LEU A N 1
ATOM 731 C CA . LEU A 1 96 ? 9.078 8.898 6.598 1 97.5 96 LEU A CA 1
ATOM 732 C C . LEU A 1 96 ? 8.922 7.402 6.816 1 97.5 96 LEU A C 1
ATOM 734 O O . LEU A 1 96 ? 9.695 6.605 6.285 1 97.5 96 LEU A O 1
ATOM 738 N N . ILE A 1 97 ? 7.934 7 7.543 1 98.12 97 ILE A N 1
ATOM 739 C CA . ILE A 1 97 ? 7.668 5.598 7.836 1 98.12 97 ILE A CA 1
ATOM 740 C C . ILE A 1 97 ? 7.348 4.848 6.547 1 98.12 97 ILE A C 1
ATOM 742 O O . ILE A 1 97 ? 7.855 3.752 6.312 1 98.12 97 ILE A O 1
ATOM 746 N N . TYR A 1 98 ? 6.492 5.457 5.734 1 98.69 98 TYR A N 1
ATOM 747 C CA . TYR A 1 98 ? 6.094 4.812 4.488 1 98.69 98 TYR A CA 1
ATOM 748 C C . TYR A 1 98 ? 7.305 4.543 3.604 1 98.69 98 TYR A C 1
ATOM 750 O O . TYR A 1 98 ? 7.469 3.434 3.088 1 98.69 98 TYR A O 1
ATOM 758 N N . HIS A 1 99 ? 8.117 5.551 3.396 1 98.81 99 HIS A N 1
ATOM 759 C CA . HIS A 1 99 ? 9.273 5.379 2.527 1 98.81 99 HIS A CA 1
ATOM 760 C C . HIS A 1 99 ? 10.273 4.395 3.129 1 98.81 99 HIS A C 1
ATOM 762 O O . HIS A 1 99 ? 10.945 3.656 2.4 1 98.81 99 HIS A O 1
ATOM 768 N N . PHE A 1 100 ? 10.406 4.348 4.395 1 98.62 100 PHE A N 1
ATOM 769 C CA . PHE A 1 100 ? 11.281 3.383 5.059 1 98.62 100 PHE A CA 1
ATOM 770 C C . PHE A 1 100 ? 10.789 1.96 4.824 1 98.62 100 PHE A C 1
ATOM 772 O O . PHE A 1 100 ? 11.57 1.078 4.461 1 98.62 100 PHE A O 1
ATOM 779 N N . VAL A 1 101 ? 9.539 1.751 5.047 1 98.75 101 VAL A N 1
ATOM 780 C CA . VAL A 1 101 ? 8.953 0.427 4.863 1 98.75 101 VAL A CA 1
ATOM 781 C C . VAL A 1 101 ? 9.07 0.011 3.398 1 98.75 101 VAL A C 1
ATOM 783 O O . VAL A 1 101 ? 9.453 -1.122 3.098 1 98.75 101 VAL A O 1
ATOM 786 N N . ALA A 1 102 ? 8.719 0.952 2.514 1 98.81 102 ALA A N 1
ATOM 787 C CA . ALA A 1 102 ? 8.828 0.667 1.086 1 98.81 102 ALA A CA 1
ATOM 788 C C . ALA A 1 102 ? 10.266 0.325 0.709 1 98.81 102 ALA A C 1
ATOM 790 O O . ALA A 1 102 ? 10.508 -0.583 -0.09 1 98.81 102 ALA A O 1
ATOM 791 N N . PHE A 1 103 ? 11.242 1.011 1.3 1 98.88 103 PHE A N 1
ATOM 792 C CA . PHE A 1 103 ? 12.664 0.771 1.062 1 98.88 103 PHE A CA 1
ATOM 793 C C . PHE A 1 103 ? 13.039 -0.656 1.44 1 98.88 103 PHE A C 1
ATOM 795 O O . PHE A 1 103 ? 13.625 -1.384 0.634 1 98.88 103 PHE A O 1
ATOM 802 N N . ILE A 1 104 ? 12.664 -1.084 2.604 1 98.88 104 ILE A N 1
ATOM 803 C CA . ILE A 1 104 ? 13.031 -2.398 3.121 1 98.88 104 ILE A CA 1
ATOM 804 C C . ILE A 1 104 ? 12.336 -3.486 2.307 1 98.88 104 ILE A C 1
ATOM 806 O O . ILE A 1 104 ? 12.953 -4.484 1.934 1 98.88 104 ILE A O 1
ATOM 810 N N . LEU A 1 105 ? 11.117 -3.299 2.039 1 98.81 105 LEU A N 1
ATOM 811 C CA . LEU A 1 105 ? 10.359 -4.309 1.312 1 98.81 105 LEU A CA 1
ATOM 812 C C . LEU A 1 105 ? 10.914 -4.496 -0.097 1 98.81 105 LEU A C 1
ATOM 814 O O . LEU A 1 105 ? 11.094 -5.629 -0.55 1 98.81 105 LEU A O 1
ATOM 818 N N . CYS A 1 106 ? 11.133 -3.354 -0.777 1 98.88 106 CYS A N 1
ATOM 819 C CA . CYS A 1 106 ? 11.672 -3.447 -2.129 1 98.88 106 CYS A CA 1
ATOM 820 C C . CYS A 1 106 ? 13.047 -4.098 -2.121 1 98.88 106 CYS A C 1
ATOM 822 O O . CYS A 1 106 ? 13.359 -4.906 -2.996 1 98.88 106 CYS A O 1
ATOM 824 N N . LEU A 1 107 ? 13.844 -3.814 -1.167 1 98.81 107 LEU A N 1
ATOM 825 C CA . LEU A 1 107 ? 15.188 -4.383 -1.06 1 98.81 107 LEU A CA 1
ATOM 826 C C . LEU A 1 107 ? 15.125 -5.895 -0.882 1 98.81 107 LEU A C 1
ATOM 828 O O . LEU A 1 107 ? 15.742 -6.641 -1.646 1 98.81 107 LEU A O 1
ATOM 832 N N . VAL A 1 108 ? 14.367 -6.316 0.11 1 98.75 108 VAL A N 1
ATOM 833 C CA . VAL A 1 108 ? 14.273 -7.738 0.423 1 98.75 108 VAL A CA 1
ATOM 834 C C . VAL A 1 108 ? 13.664 -8.492 -0.761 1 98.75 108 VAL A C 1
ATOM 836 O O . VAL A 1 108 ? 14.141 -9.562 -1.132 1 98.75 108 VAL A O 1
ATOM 839 N N . ALA A 1 109 ? 12.633 -7.93 -1.388 1 98.56 109 ALA A N 1
ATOM 840 C CA . ALA A 1 109 ? 11.969 -8.594 -2.506 1 98.56 109 ALA A CA 1
ATOM 841 C C . ALA A 1 109 ? 12.906 -8.719 -3.705 1 98.56 109 ALA A C 1
ATOM 843 O O . ALA A 1 109 ? 12.922 -9.75 -4.383 1 98.56 109 ALA A O 1
ATOM 844 N N . SER A 1 110 ? 13.664 -7.688 -3.965 1 98.5 110 SER A N 1
ATOM 845 C CA . SER A 1 110 ? 14.578 -7.715 -5.098 1 98.5 110 SER A CA 1
ATOM 846 C C . SER A 1 110 ? 15.711 -8.711 -4.871 1 98.5 110 SER A C 1
ATOM 848 O O . SER A 1 110 ? 16.078 -9.453 -5.781 1 98.5 110 SER A O 1
ATOM 850 N N . ILE A 1 111 ? 16.234 -8.727 -3.674 1 98.31 111 ILE A N 1
ATOM 851 C CA . ILE A 1 111 ? 17.297 -9.672 -3.324 1 98.31 111 ILE A CA 1
ATOM 852 C C . ILE A 1 111 ? 16.766 -11.102 -3.434 1 98.31 111 ILE A C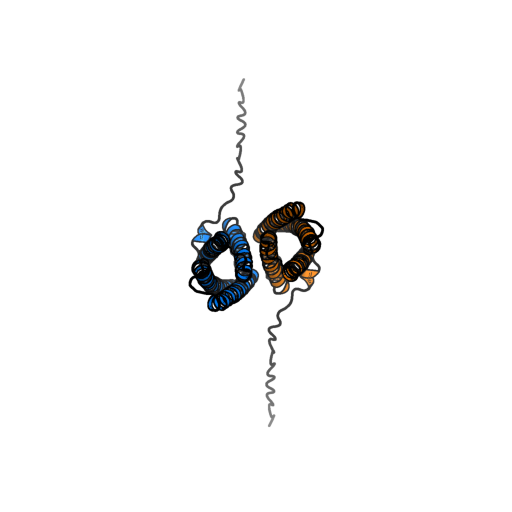 1
ATOM 854 O O . ILE A 1 111 ? 17.438 -11.969 -4 1 98.31 111 ILE A O 1
ATOM 858 N N . THR A 1 112 ? 15.617 -11.391 -2.875 1 97.12 112 THR A N 1
ATOM 859 C CA . THR A 1 112 ? 15.047 -12.734 -2.891 1 97.12 112 THR A CA 1
ATOM 860 C C . THR A 1 112 ? 14.859 -13.227 -4.32 1 97.12 112 THR A C 1
ATOM 862 O O . THR A 1 112 ? 15.156 -14.383 -4.629 1 97.12 112 THR A O 1
ATOM 865 N N . LEU A 1 113 ? 14.367 -12.32 -5.188 1 96.5 113 LEU A N 1
ATOM 866 C CA . LEU A 1 113 ? 14.195 -12.727 -6.578 1 96.5 113 LEU A CA 1
ATOM 867 C C . LEU A 1 113 ? 15.539 -12.992 -7.238 1 96.5 113 LEU A C 1
ATOM 869 O O . LEU A 1 113 ? 15.688 -13.961 -7.988 1 96.5 113 LEU A O 1
ATOM 873 N N . MET A 1 114 ? 16.516 -12.188 -6.941 1 96.44 114 MET A N 1
ATOM 874 C CA . MET A 1 114 ? 17.859 -12.352 -7.5 1 96.44 114 MET A CA 1
ATOM 875 C C . MET A 1 114 ? 18.469 -13.68 -7.059 1 96.44 114 MET A C 1
ATOM 877 O O . MET A 1 114 ? 19.094 -14.383 -7.863 1 96.44 114 MET A O 1
ATOM 881 N N . VAL A 1 115 ? 18.328 -14.039 -5.836 1 96.38 115 VAL A N 1
ATOM 882 C CA . VAL A 1 115 ? 18.875 -15.281 -5.297 1 96.38 115 VAL A CA 1
ATOM 883 C C . VAL A 1 115 ? 18.219 -16.469 -5.996 1 96.38 115 VAL A C 1
ATOM 885 O O . VAL A 1 115 ? 18.891 -17.438 -6.348 1 96.38 115 VAL A O 1
ATOM 888 N N . GLU A 1 116 ? 16.906 -16.406 -6.215 1 93.69 116 GLU A N 1
ATOM 889 C CA . GLU A 1 116 ? 16.188 -17.484 -6.902 1 93.69 116 GLU A CA 1
ATOM 890 C C . GLU A 1 116 ? 16.625 -17.594 -8.359 1 93.69 116 GLU A C 1
ATOM 892 O O . GLU A 1 116 ? 16.703 -18.688 -8.914 1 93.69 116 GLU A O 1
ATOM 897 N N . LEU A 1 117 ? 16.906 -16.484 -8.953 1 93.12 117 LEU A N 1
ATOM 898 C CA . LEU A 1 117 ? 17.328 -16.484 -10.344 1 93.12 117 LEU A CA 1
ATOM 899 C C . LEU A 1 117 ? 18.719 -17.094 -10.492 1 93.12 117 LEU A C 1
ATOM 901 O O . LEU A 1 117 ? 19.031 -17.688 -11.531 1 93.12 117 LEU A O 1
ATOM 905 N N . ASN A 1 118 ? 19.5 -17.016 -9.5 1 92.31 118 ASN A N 1
ATOM 906 C CA . ASN A 1 118 ? 20.828 -17.625 -9.531 1 92.31 118 ASN A CA 1
ATOM 907 C C . ASN A 1 118 ? 20.75 -19.141 -9.562 1 92.31 118 ASN A C 1
ATOM 909 O O . ASN A 1 118 ? 21.688 -19.812 -9.992 1 92.31 118 ASN A O 1
ATOM 913 N N . ARG A 1 119 ? 19.594 -19.656 -9.203 1 90.38 119 ARG A N 1
ATOM 914 C CA . ARG A 1 119 ? 19.406 -21.094 -9.195 1 90.38 119 ARG A CA 1
ATOM 915 C C . ARG A 1 119 ? 18.656 -21.562 -10.445 1 90.38 119 ARG A C 1
ATOM 917 O O . ARG A 1 119 ? 18.422 -22.75 -10.625 1 90.38 119 ARG A O 1
ATOM 924 N N . THR A 1 120 ? 18.297 -20.625 -11.211 1 86.12 120 THR A N 1
ATOM 925 C CA . THR A 1 120 ? 17.531 -20.922 -12.422 1 86.12 120 THR A CA 1
ATOM 926 C C . THR A 1 120 ? 18.422 -20.828 -13.656 1 86.12 120 THR A C 1
ATOM 928 O O . THR A 1 120 ? 19.344 -20.016 -13.703 1 86.12 120 THR A O 1
ATOM 931 N N . SER A 1 121 ? 18.125 -21.625 -14.602 1 86.31 121 SER A N 1
ATOM 932 C CA . SER A 1 121 ? 18.875 -21.609 -15.852 1 86.31 121 SER A CA 1
ATOM 933 C C . SER A 1 121 ? 18.719 -20.281 -16.594 1 86.31 121 SER A C 1
ATOM 935 O O . SER A 1 121 ? 17.594 -19.781 -16.719 1 86.31 121 SER A O 1
ATOM 937 N N . GLN A 1 122 ? 19.797 -19.828 -17.125 1 86.44 122 GLN A N 1
ATOM 938 C CA . GLN A 1 122 ? 19.781 -18.578 -17.875 1 86.44 122 GLN A CA 1
ATOM 939 C C . GLN A 1 122 ? 19.062 -18.734 -19.219 1 86.44 122 GLN A C 1
ATOM 941 O O . GLN A 1 122 ? 18.719 -17.734 -19.859 1 86.44 122 GLN A O 1
ATOM 946 N N . TYR A 1 123 ? 18.812 -19.922 -19.609 1 85.44 123 TYR A N 1
ATOM 947 C CA . TYR A 1 123 ? 18.188 -20.188 -20.906 1 85.44 123 TYR A CA 1
ATOM 948 C C . TYR A 1 123 ? 16.672 -20.234 -20.781 1 85.44 123 TYR A C 1
ATOM 950 O O . TYR A 1 123 ? 15.969 -20.312 -21.781 1 85.44 123 TYR A O 1
ATOM 958 N N . SER A 1 124 ? 16.25 -20.141 -19.609 1 85.38 124 SER A N 1
ATOM 959 C CA . SER A 1 124 ? 14.797 -20.109 -19.406 1 85.38 124 SER A CA 1
ATOM 960 C C . SER A 1 124 ? 14.188 -18.828 -19.969 1 85.38 124 SER A C 1
ATOM 962 O O . SER A 1 124 ? 14.781 -17.75 -19.859 1 85.38 124 SER A O 1
ATOM 964 N N . SER A 1 125 ? 13.008 -18.875 -20.594 1 85.19 125 SER A N 1
ATOM 965 C CA . SER A 1 125 ? 12.32 -17.766 -21.234 1 85.19 125 SER A CA 1
ATOM 966 C C . SER A 1 125 ? 11.977 -16.672 -20.219 1 85.19 125 SER A C 1
ATOM 968 O O . SER A 1 125 ? 11.891 -15.492 -20.578 1 85.19 125 SER A O 1
ATOM 970 N N . TYR A 1 126 ? 11.883 -17.016 -18.938 1 87.25 126 TYR A N 1
ATOM 971 C CA . TYR A 1 126 ? 11.469 -16.031 -17.938 1 87.25 126 TYR A CA 1
ATOM 972 C C . TYR A 1 126 ? 12.68 -15.414 -17.234 1 87.25 126 TYR A C 1
ATOM 974 O O . TYR A 1 126 ? 12.539 -14.445 -16.5 1 87.25 126 TYR A O 1
ATOM 982 N N . TYR A 1 127 ? 13.852 -15.922 -17.516 1 90.56 127 TYR A N 1
ATOM 983 C CA . TYR A 1 127 ? 15.031 -15.461 -16.797 1 90.56 127 TYR A CA 1
ATOM 984 C C . TYR A 1 127 ? 15.289 -13.984 -17.047 1 90.56 127 TYR A C 1
ATOM 986 O O . TYR A 1 127 ? 15.414 -13.195 -16.109 1 90.56 127 TYR A O 1
ATOM 994 N N . LYS A 1 128 ? 15.25 -13.539 -18.312 1 93.56 128 LYS A N 1
ATOM 995 C CA . LYS A 1 128 ? 15.594 -12.172 -18.672 1 93.56 128 LYS A CA 1
ATOM 996 C C . LYS A 1 128 ? 14.57 -11.18 -18.125 1 93.56 128 LYS A C 1
ATOM 998 O O . LYS A 1 128 ? 14.93 -10.188 -17.5 1 93.56 128 LYS A O 1
ATOM 1003 N N . PRO A 1 129 ? 13.297 -11.445 -18.312 1 94.12 129 PRO A N 1
ATOM 1004 C CA . PRO A 1 129 ? 12.312 -10.516 -17.75 1 94.12 129 PRO A CA 1
ATOM 1005 C C . PRO A 1 129 ? 12.367 -10.445 -16.234 1 94.12 129 PRO A C 1
ATOM 1007 O O . PRO A 1 129 ? 12.203 -9.367 -15.648 1 94.12 129 PRO A O 1
ATOM 1010 N N . TYR A 1 130 ? 12.602 -11.5 -15.547 1 95.44 130 TYR A N 1
ATOM 1011 C CA . TYR A 1 130 ? 12.648 -11.508 -14.094 1 95.44 130 TYR A CA 1
ATOM 1012 C C . TYR A 1 130 ? 13.922 -10.836 -13.586 1 95.44 130 TYR A C 1
ATOM 1014 O O . TYR A 1 130 ? 13.922 -10.195 -12.531 1 95.44 130 TYR A O 1
ATOM 1022 N N . LEU A 1 131 ? 14.984 -11.031 -14.328 1 95.94 131 LEU A N 1
ATOM 1023 C CA . LEU A 1 131 ? 16.203 -10.297 -14 1 95.94 131 LEU A CA 1
ATOM 1024 C C . LEU A 1 131 ? 15.977 -8.789 -14.109 1 95.94 131 LEU A C 1
ATOM 1026 O O . LEU A 1 131 ? 16.375 -8.031 -13.234 1 95.94 131 LEU A O 1
ATOM 1030 N N . THR A 1 132 ? 15.359 -8.359 -15.211 1 97.25 132 THR A N 1
ATOM 1031 C CA . THR A 1 132 ? 15.031 -6.953 -15.414 1 97.25 132 THR A CA 1
ATOM 1032 C C . THR A 1 132 ? 14.156 -6.438 -14.273 1 97.25 132 THR A C 1
ATOM 1034 O O . THR A 1 132 ? 14.383 -5.344 -13.75 1 97.25 132 THR A O 1
ATOM 1037 N N . ALA A 1 133 ? 13.211 -7.242 -13.898 1 97.62 133 ALA A N 1
ATOM 1038 C CA . ALA A 1 133 ? 12.32 -6.863 -12.797 1 97.62 133 ALA A CA 1
ATOM 1039 C C . ALA A 1 133 ? 13.102 -6.707 -11.5 1 97.62 133 ALA A C 1
ATOM 1041 O O . ALA A 1 133 ? 12.867 -5.77 -10.734 1 97.62 133 ALA A O 1
ATOM 1042 N N . SER A 1 134 ? 13.992 -7.602 -11.234 1 97.88 134 SER A N 1
ATOM 1043 C CA . SER A 1 134 ? 14.805 -7.508 -10.023 1 97.88 134 SER A CA 1
ATOM 1044 C C . SER A 1 134 ? 15.664 -6.242 -10.031 1 97.88 134 SER A C 1
ATOM 1046 O O . SER A 1 134 ? 15.789 -5.566 -9.008 1 97.88 134 SER A O 1
ATOM 1048 N N . ILE A 1 135 ? 16.219 -5.895 -11.109 1 98.44 135 ILE A N 1
ATOM 1049 C CA . ILE A 1 135 ? 17.016 -4.688 -11.242 1 98.44 135 ILE A CA 1
ATOM 1050 C C . ILE A 1 135 ? 16.156 -3.457 -11 1 98.44 135 ILE A C 1
ATOM 1052 O O . ILE A 1 135 ? 16.547 -2.547 -10.266 1 98.44 135 ILE A O 1
ATOM 1056 N N . LEU A 1 136 ? 15 -3.486 -11.617 1 98.75 136 LEU A N 1
ATOM 1057 C CA . LEU A 1 136 ? 14.07 -2.383 -11.406 1 98.75 136 LEU A CA 1
ATOM 1058 C C . LEU A 1 136 ? 13.664 -2.289 -9.938 1 98.75 136 LEU A C 1
ATOM 1060 O O . LEU A 1 136 ? 13.453 -1.191 -9.422 1 98.75 136 LEU A O 1
ATOM 1064 N N . GLY A 1 137 ? 13.5 -3.42 -9.312 1 98.69 137 GLY A N 1
ATOM 1065 C CA . GLY A 1 137 ? 13.258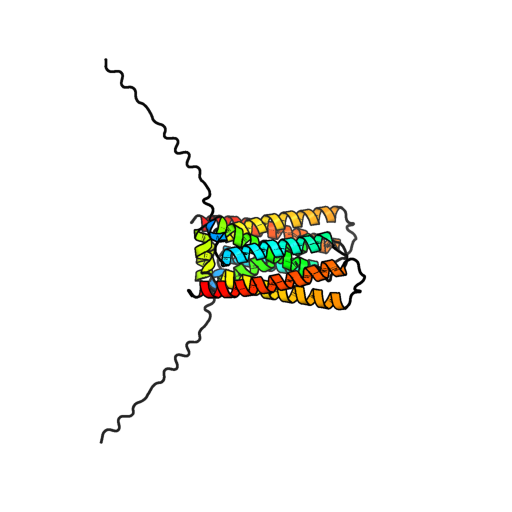 -3.426 -7.879 1 98.69 137 GLY A CA 1
ATOM 1066 C C . GLY A 1 137 ? 14.352 -2.736 -7.082 1 98.69 137 GLY A C 1
ATOM 1067 O O . GLY A 1 137 ? 14.07 -1.992 -6.145 1 98.69 137 GLY A O 1
ATOM 1068 N N . PHE A 1 138 ? 15.555 -2.938 -7.457 1 98.81 138 PHE A N 1
ATOM 1069 C CA . PHE A 1 138 ? 16.672 -2.271 -6.801 1 98.81 138 PHE A CA 1
ATOM 1070 C C . PHE A 1 138 ? 16.641 -0.772 -7.07 1 98.81 138 PHE A C 1
ATOM 1072 O O . PHE A 1 138 ? 17 0.026 -6.195 1 98.81 138 PHE A O 1
ATOM 1079 N N . VAL A 1 139 ? 16.297 -0.405 -8.25 1 98.81 139 VAL A N 1
ATOM 1080 C CA . VAL A 1 139 ? 16.141 1.01 -8.578 1 98.81 139 VAL A CA 1
ATOM 1081 C C . VAL A 1 139 ? 15.102 1.641 -7.652 1 98.81 139 VAL A C 1
ATOM 1083 O O . VAL A 1 139 ? 15.32 2.727 -7.113 1 98.81 139 VAL A O 1
ATOM 1086 N N . LEU A 1 140 ? 14.008 0.943 -7.473 1 98.88 140 LEU A N 1
ATOM 1087 C CA . LEU A 1 140 ? 12.969 1.417 -6.566 1 98.88 140 LEU A CA 1
ATOM 1088 C C . LEU A 1 140 ? 13.508 1.561 -5.145 1 98.88 140 LEU A C 1
ATOM 1090 O O . LEU A 1 140 ? 13.164 2.51 -4.438 1 98.88 140 LEU A O 1
ATOM 1094 N N . THR A 1 141 ? 14.328 0.624 -4.766 1 98.88 141 THR A N 1
ATOM 1095 C CA . THR A 1 141 ? 14.953 0.672 -3.445 1 98.88 141 THR A CA 1
ATOM 1096 C C . THR A 1 141 ? 15.711 1.979 -3.254 1 98.88 141 THR A C 1
ATOM 1098 O O . THR A 1 141 ? 15.578 2.637 -2.221 1 98.88 141 THR A O 1
ATOM 1101 N N . VAL A 1 142 ? 16.422 2.361 -4.234 1 98.81 142 VAL A N 1
ATOM 1102 C CA . VAL A 1 142 ? 17.203 3.592 -4.164 1 98.81 142 VAL A CA 1
ATOM 1103 C C . VAL A 1 142 ? 16.266 4.797 -4.141 1 98.81 142 VAL A C 1
ATOM 1105 O O . VAL A 1 142 ? 16.484 5.738 -3.373 1 98.81 142 VAL A O 1
ATOM 1108 N N . LEU A 1 143 ? 15.242 4.77 -4.965 1 98.75 143 LEU A N 1
ATOM 1109 C CA . LEU A 1 143 ? 14.281 5.863 -5.004 1 98.75 143 LEU A CA 1
ATOM 1110 C C . LEU A 1 143 ? 13.633 6.066 -3.637 1 98.75 143 LEU A C 1
ATOM 1112 O O . LEU A 1 143 ? 13.516 7.199 -3.164 1 98.75 143 LEU A O 1
ATOM 1116 N N . TYR A 1 144 ? 13.211 5.031 -3.004 1 98.88 144 TYR A N 1
ATOM 1117 C CA . TYR A 1 144 ? 12.547 5.141 -1.708 1 98.88 144 TYR A CA 1
ATOM 1118 C C . TYR A 1 144 ? 13.531 5.574 -0.628 1 98.88 144 TYR A C 1
ATOM 1120 O O . TYR A 1 144 ? 13.164 6.285 0.31 1 98.88 144 TYR A O 1
ATOM 1128 N N . LEU A 1 145 ? 14.82 5.172 -0.75 1 98.69 145 LEU A N 1
ATOM 1129 C CA . LEU A 1 145 ? 15.836 5.637 0.181 1 98.69 145 LEU A CA 1
ATOM 1130 C C . LEU A 1 145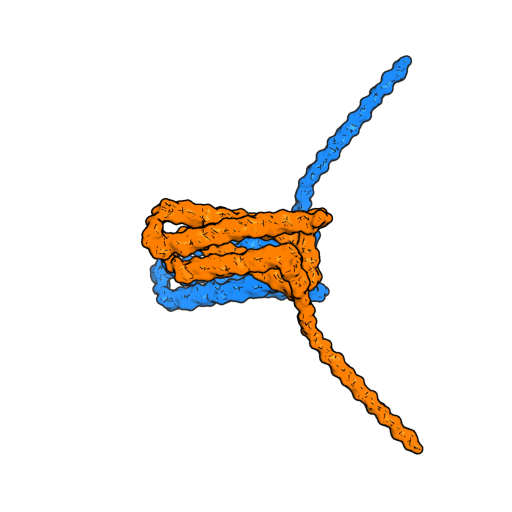 ? 16 7.148 0.09 1 98.69 145 LEU A C 1
ATOM 1132 O O . LEU A 1 145 ? 16.047 7.836 1.112 1 98.69 145 LEU A O 1
ATOM 1136 N N . VAL A 1 146 ? 16.125 7.621 -1.08 1 98.62 146 VAL A N 1
ATOM 1137 C CA . VAL A 1 146 ? 16.266 9.055 -1.286 1 98.62 146 VAL A CA 1
ATOM 1138 C C . VAL A 1 146 ? 15.031 9.789 -0.776 1 98.62 146 VAL A C 1
ATOM 1140 O O . VAL A 1 146 ? 15.141 10.82 -0.107 1 98.62 146 VAL A O 1
ATOM 1143 N N . SER A 1 147 ? 13.836 9.281 -1.119 1 98.62 147 SER A N 1
ATOM 1144 C CA . SER A 1 147 ? 12.594 9.875 -0.644 1 98.62 147 SER A CA 1
ATOM 1145 C C . SER A 1 147 ? 12.531 9.891 0.88 1 98.62 147 SER A C 1
ATOM 1147 O O . SER A 1 147 ? 11.992 10.828 1.478 1 98.62 147 SER A O 1
ATOM 1149 N N . MET A 1 148 ? 13.055 8.852 1.466 1 98.06 148 MET A N 1
ATOM 1150 C CA . MET A 1 148 ? 13.094 8.766 2.924 1 98.06 148 MET A CA 1
ATOM 1151 C C . MET A 1 148 ? 13.945 9.883 3.514 1 98.06 148 MET A C 1
ATOM 1153 O O . MET A 1 148 ? 13.57 10.492 4.512 1 98.06 148 MET A O 1
ATOM 1157 N N . VAL A 1 149 ? 15.062 10.156 2.945 1 97.69 149 VAL A N 1
ATOM 1158 C CA . VAL A 1 149 ? 15.969 11.203 3.42 1 97.69 149 VAL A CA 1
ATOM 1159 C C . VAL A 1 149 ? 15.273 12.562 3.33 1 97.69 149 VAL A C 1
ATOM 1161 O O . VAL A 1 149 ? 15.312 13.344 4.281 1 97.69 149 VAL A O 1
ATOM 1164 N N . PHE A 1 150 ? 14.617 12.797 2.244 1 96.88 150 PHE A N 1
ATOM 1165 C CA . PHE A 1 150 ? 13.938 14.07 2.064 1 96.88 150 PHE A CA 1
ATOM 1166 C C . PHE A 1 150 ? 12.75 14.195 3.008 1 96.88 150 PHE A C 1
ATOM 1168 O O . PHE A 1 150 ? 12.445 15.281 3.5 1 96.88 150 PHE A O 1
ATOM 1175 N N . SER A 1 151 ? 12.07 13.141 3.199 1 97 151 SER A N 1
ATOM 1176 C CA . SER A 1 151 ? 10.961 13.156 4.145 1 97 151 SER A CA 1
ATOM 1177 C C . SER A 1 151 ? 11.445 13.398 5.57 1 97 151 SER A C 1
ATOM 1179 O O . SER A 1 151 ? 10.758 14.031 6.367 1 97 151 SER A O 1
ATOM 1181 N N . TYR A 1 152 ? 12.602 12.836 5.875 1 96.88 152 TYR A N 1
ATOM 1182 C CA . TYR A 1 152 ? 13.203 13.07 7.184 1 96.88 152 TYR A CA 1
ATOM 1183 C C . TYR A 1 152 ? 13.516 14.555 7.383 1 96.88 152 TYR A C 1
ATOM 1185 O O . TYR A 1 152 ? 13.227 15.117 8.438 1 96.88 152 TYR A O 1
ATOM 1193 N N . ARG A 1 153 ? 14.062 15.133 6.391 1 95.75 153 ARG A N 1
ATOM 1194 C CA . ARG A 1 153 ? 14.398 16.547 6.449 1 95.75 153 ARG A CA 1
ATOM 1195 C C . ARG A 1 153 ? 13.148 17.406 6.602 1 95.75 153 ARG A C 1
ATOM 1197 O O . ARG A 1 153 ? 13.133 18.359 7.395 1 95.75 153 ARG A O 1
ATOM 1204 N N . SER A 1 154 ? 12.148 17.094 5.848 1 93.88 154 SER A N 1
ATOM 1205 C CA . SER A 1 154 ? 10.898 17.844 5.914 1 93.88 154 SER A CA 1
ATOM 1206 C C . SER A 1 154 ? 10.242 17.703 7.281 1 93.88 154 SER A C 1
ATOM 1208 O O . SER A 1 154 ? 9.695 18.672 7.816 1 93.88 154 SER A O 1
ATOM 1210 N N . TYR A 1 155 ? 10.305 16.562 7.793 1 93.94 155 TYR A N 1
ATOM 1211 C CA . TYR A 1 155 ? 9.703 16.297 9.094 1 93.94 155 TYR A CA 1
ATOM 1212 C C . TYR A 1 155 ? 10.438 17.047 10.195 1 93.94 155 TYR A C 1
ATOM 1214 O O . TYR A 1 155 ? 9.812 17.531 11.148 1 93.94 155 TYR A O 1
ATOM 1222 N N . ARG A 1 156 ? 11.75 17.219 10.031 1 93.81 156 ARG A N 1
ATOM 1223 C CA . ARG A 1 156 ? 12.57 17.875 11.039 1 93.81 156 ARG A CA 1
ATOM 1224 C C . ARG A 1 156 ? 12.625 19.375 10.805 1 93.81 156 ARG A C 1
ATOM 1226 O O . ARG A 1 156 ? 13.211 20.125 11.602 1 93.81 156 ARG A O 1
ATOM 1233 N N . GLY A 1 157 ? 12.055 19.812 9.773 1 90.19 157 GLY A N 1
ATOM 1234 C CA . GLY A 1 157 ? 12.062 21.234 9.469 1 90.19 157 GLY A CA 1
ATOM 1235 C C . GLY A 1 157 ? 13.391 21.719 8.914 1 90.19 157 GLY A C 1
ATOM 1236 O O . GLY A 1 157 ? 13.789 22.859 9.156 1 90.19 157 GLY A O 1
ATOM 1237 N N . LEU A 1 158 ? 14.039 20.844 8.328 1 85.12 158 LEU A N 1
ATOM 1238 C CA . LEU A 1 158 ? 15.336 21.172 7.746 1 85.12 158 LEU A CA 1
ATOM 1239 C C . LEU A 1 158 ? 15.211 21.469 6.254 1 85.12 158 LEU A C 1
ATOM 1241 O O . LEU A 1 158 ? 14.297 20.969 5.598 1 85.12 158 LEU A O 1
ATOM 1245 N N . MET B 1 1 ? 38.344 30.797 58.5 1 40.56 1 MET B N 1
ATOM 1246 C CA . MET B 1 1 ? 38.531 30.391 57.125 1 40.56 1 MET B CA 1
ATOM 1247 C C . MET B 1 1 ? 37.375 29.5 56.656 1 40.56 1 MET B C 1
ATOM 1249 O O . MET B 1 1 ? 37.156 28.422 57.219 1 40.56 1 MET B O 1
ATOM 1253 N N . SER B 1 2 ? 36.156 30.078 56.156 1 48.62 2 SER B N 1
ATOM 1254 C CA . SER B 1 2 ? 34.938 29.5 55.625 1 48.62 2 SER B CA 1
ATOM 1255 C C . SER B 1 2 ? 35.219 28.672 54.375 1 48.62 2 SER B C 1
ATOM 1257 O O . SER B 1 2 ? 35.812 29.156 53.438 1 48.62 2 SER B O 1
ATOM 1259 N N . HIS B 1 3 ? 35.375 27.297 54.375 1 53.44 3 HIS B N 1
ATOM 1260 C CA . HIS B 1 3 ? 35.469 26.359 53.281 1 53.44 3 HIS B CA 1
ATOM 1261 C C . HIS B 1 3 ? 34.188 26.375 52.438 1 53.44 3 HIS B C 1
ATOM 1263 O O . HIS B 1 3 ? 33.094 26.141 52.969 1 53.44 3 HIS B O 1
ATOM 1269 N N . THR B 1 4 ? 34.125 27.141 51.344 1 54.06 4 THR B N 1
ATOM 1270 C CA . THR B 1 4 ? 33.031 27.125 50.375 1 54.06 4 THR B CA 1
ATOM 1271 C C . THR B 1 4 ? 32.969 25.797 49.625 1 54.06 4 THR B C 1
ATOM 1273 O O . THR B 1 4 ? 33.938 25.453 48.906 1 54.06 4 THR B O 1
ATOM 1276 N N . VAL B 1 5 ? 32.188 24.766 50.062 1 58.72 5 VAL B N 1
ATOM 1277 C CA . VAL B 1 5 ? 31.969 23.547 49.312 1 58.72 5 VAL B CA 1
ATOM 1278 C C . VAL B 1 5 ? 31.062 23.844 48.094 1 58.72 5 VAL B C 1
ATOM 1280 O O . VAL B 1 5 ? 29.953 24.359 48.25 1 58.72 5 VAL B O 1
ATOM 1283 N N . THR B 1 6 ? 31.578 24.078 46.906 1 53.06 6 THR B N 1
ATOM 1284 C CA . THR B 1 6 ? 30.828 24.172 45.656 1 53.06 6 THR B CA 1
ATOM 1285 C C . THR B 1 6 ? 30.219 22.812 45.281 1 53.06 6 THR B C 1
ATOM 1287 O O . THR B 1 6 ? 30.953 21.859 45 1 53.06 6 THR B O 1
ATOM 1290 N N . VAL B 1 7 ? 29.078 22.406 45.719 1 54.03 7 VAL B N 1
ATOM 1291 C CA . VAL B 1 7 ? 28.375 21.219 45.219 1 54.03 7 VAL B CA 1
ATOM 1292 C C . VAL B 1 7 ? 27.891 21.438 43.812 1 54.03 7 VAL B C 1
ATOM 1294 O O . VAL B 1 7 ? 27.078 22.328 43.531 1 54.03 7 VAL B O 1
ATOM 1297 N N . THR B 1 8 ? 28.688 21.094 42.781 1 51.59 8 THR B N 1
ATOM 1298 C CA . THR B 1 8 ? 28.219 21.094 41.406 1 51.59 8 THR B CA 1
ATOM 1299 C C . THR B 1 8 ? 27.156 20 41.219 1 51.59 8 THR B C 1
ATOM 1301 O O . THR B 1 8 ? 27.438 18.812 41.406 1 51.59 8 THR B O 1
ATOM 1304 N N . ARG B 1 9 ? 25.906 20.172 41.469 1 48.56 9 ARG B N 1
ATOM 1305 C CA . ARG B 1 9 ? 24.859 19.234 41.062 1 48.56 9 ARG B CA 1
ATOM 1306 C C . ARG B 1 9 ? 24.781 19.125 39.531 1 48.56 9 ARG B C 1
ATOM 1308 O O . ARG B 1 9 ? 24.453 20.094 38.844 1 48.56 9 ARG B O 1
ATOM 1315 N N . THR B 1 10 ? 25.625 18.281 38.969 1 45.47 10 THR B N 1
ATOM 1316 C CA . THR B 1 10 ? 25.375 17.906 37.594 1 45.47 10 THR B CA 1
ATOM 1317 C C . THR B 1 10 ? 24.016 17.25 37.438 1 45.47 10 THR B C 1
ATOM 1319 O O . THR B 1 10 ? 23.766 16.172 37.969 1 45.47 10 THR B O 1
ATOM 1322 N N . THR B 1 11 ? 22.875 18.016 37.469 1 45.91 11 THR B N 1
ATOM 1323 C CA . THR B 1 11 ? 21.625 17.406 37.031 1 45.91 11 THR B CA 1
ATOM 1324 C C . THR B 1 11 ? 21.797 16.719 35.688 1 45.91 11 THR B C 1
ATOM 1326 O O . THR B 1 11 ? 22.125 17.359 34.688 1 45.91 11 THR B O 1
ATOM 1329 N N . THR B 1 12 ? 22.359 15.547 35.625 1 45.38 12 THR B N 1
ATOM 1330 C CA . THR B 1 12 ? 22.203 14.742 34.438 1 45.38 12 THR B CA 1
ATOM 1331 C C . THR B 1 12 ? 20.734 14.688 34 1 45.38 12 THR B C 1
ATOM 1333 O O . THR B 1 12 ? 19.891 14.211 34.75 1 45.38 12 THR B O 1
ATOM 1336 N N . THR B 1 13 ? 20.172 15.828 33.5 1 45.12 13 THR B N 1
ATOM 1337 C CA . THR B 1 13 ? 18.906 15.633 32.781 1 45.12 13 THR B CA 1
ATOM 1338 C C . THR B 1 13 ? 19.016 14.477 31.797 1 45.12 13 THR B C 1
ATOM 1340 O O . THR B 1 13 ? 19.859 14.508 30.891 1 45.12 13 THR B O 1
ATOM 1343 N N . THR B 1 14 ? 19.031 13.281 32.188 1 44.47 14 THR B N 1
ATOM 1344 C CA . THR B 1 14 ? 18.797 12.227 31.219 1 44.47 14 THR B CA 1
ATOM 1345 C C . THR B 1 14 ? 17.656 12.594 30.281 1 44.47 14 THR B C 1
ATOM 1347 O O . THR B 1 14 ? 16.516 12.742 30.719 1 44.47 14 THR B O 1
ATOM 1350 N N . THR B 1 15 ? 17.75 13.578 29.422 1 43.16 15 THR B N 1
ATOM 1351 C CA . THR B 1 15 ? 16.797 13.758 28.344 1 43.16 15 THR B CA 1
ATOM 1352 C C . THR B 1 15 ? 16.359 12.414 27.766 1 43.16 15 THR B C 1
ATOM 1354 O O . THR B 1 15 ? 17.125 11.773 27.031 1 43.16 15 THR B O 1
ATOM 1357 N N . THR B 1 16 ? 15.922 11.453 28.453 1 43.56 16 THR B N 1
ATOM 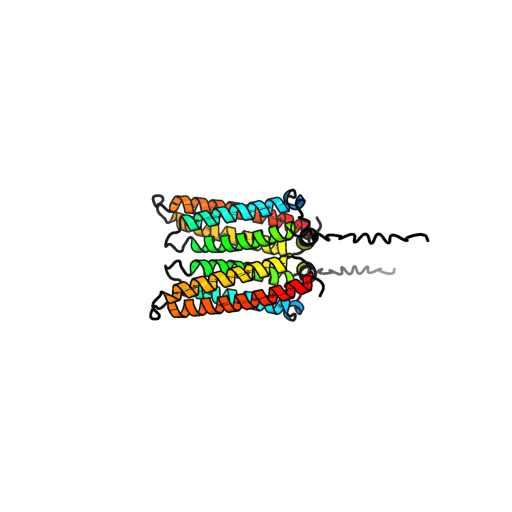1358 C CA . THR B 1 16 ? 15.336 10.258 27.859 1 43.56 16 THR B CA 1
ATOM 1359 C C . THR B 1 16 ? 14.445 10.609 26.688 1 43.56 16 THR B C 1
ATOM 1361 O O . THR B 1 16 ? 13.469 11.359 26.828 1 43.56 16 THR B O 1
ATOM 1364 N N . SER B 1 17 ? 14.969 10.945 25.625 1 49.94 17 SER B N 1
ATOM 1365 C CA . SER B 1 17 ? 14.211 11.195 24.406 1 49.94 17 SER B CA 1
ATOM 1366 C C . SER B 1 17 ? 13.062 10.211 24.266 1 49.94 17 SER B C 1
ATOM 1368 O O . SER B 1 17 ? 13.266 9.07 23.828 1 49.94 17 SER B O 1
ATOM 1370 N N . ALA B 1 18 ? 12.258 9.992 25.281 1 53.16 18 ALA B N 1
ATOM 1371 C CA . ALA B 1 18 ? 11.125 9.07 25.344 1 53.16 18 ALA B CA 1
ATOM 1372 C C . ALA B 1 18 ? 10.133 9.344 24.219 1 53.16 18 ALA B C 1
ATOM 1374 O O . ALA B 1 18 ? 9.805 10.5 23.938 1 53.16 18 ALA B O 1
ATOM 1375 N N . ILE B 1 19 ? 10.031 8.422 23.219 1 64.31 19 ILE B N 1
ATOM 1376 C CA . ILE B 1 19 ? 8.961 8.492 22.234 1 64.31 19 ILE B CA 1
ATOM 1377 C C . ILE B 1 19 ? 7.609 8.461 22.938 1 64.31 19 ILE B C 1
ATOM 1379 O O . ILE B 1 19 ? 7.348 7.57 23.766 1 64.31 19 ILE B O 1
ATOM 1383 N N . ILE B 1 20 ? 6.934 9.492 23.141 1 79 20 ILE B N 1
ATOM 1384 C CA . ILE B 1 20 ? 5.566 9.547 23.641 1 79 20 ILE B CA 1
ATOM 1385 C C . ILE B 1 20 ? 4.617 8.867 22.656 1 79 20 ILE B C 1
ATOM 1387 O O . ILE B 1 20 ? 4.473 9.312 21.516 1 79 20 ILE B O 1
ATOM 1391 N N . LEU B 1 21 ? 4.238 7.73 23.047 1 85 21 LEU B N 1
ATOM 1392 C CA . LEU B 1 21 ? 3.287 6.988 22.234 1 85 21 LEU B CA 1
ATOM 1393 C C . LEU B 1 21 ? 1.876 7.543 22.391 1 85 21 LEU B C 1
ATOM 1395 O O . LEU B 1 21 ? 1.468 7.895 23.5 1 85 21 LEU B O 1
ATOM 1399 N N . ASN B 1 22 ? 1.165 7.711 21.266 1 90.75 22 ASN B N 1
ATOM 1400 C CA . ASN B 1 22 ? -0.229 8.133 21.219 1 90.75 22 ASN B CA 1
ATOM 1401 C C . ASN B 1 22 ? -1.182 6.969 21.453 1 90.75 22 ASN B C 1
ATOM 1403 O O . ASN B 1 22 ? -1.946 6.594 20.562 1 90.75 22 ASN B O 1
ATOM 1407 N N . THR B 1 23 ? -1.19 6.441 22.656 1 87.88 23 THR B N 1
ATOM 1408 C CA . THR B 1 23 ? -1.991 5.262 22.969 1 87.88 23 THR B CA 1
ATOM 1409 C C . THR B 1 23 ? -3.48 5.586 22.891 1 87.88 23 THR B C 1
ATOM 1411 O O . THR B 1 23 ? -4.301 4.699 22.641 1 87.88 23 THR B O 1
ATOM 1414 N N . GLY B 1 24 ? -3.857 6.766 23.125 1 91.56 24 GLY B N 1
ATOM 1415 C CA . GLY B 1 24 ? -5.25 7.184 23.047 1 91.56 24 GLY B CA 1
ATOM 1416 C C . GLY B 1 24 ? -5.828 7.035 21.641 1 91.56 24 GLY B C 1
ATOM 1417 O O . GLY B 1 24 ? -7.051 6.988 21.484 1 91.56 24 GLY B O 1
ATOM 1418 N N . TYR B 1 25 ? -5 6.949 20.703 1 93.94 25 TYR B N 1
ATOM 1419 C CA . TYR B 1 25 ? -5.453 6.84 19.312 1 93.94 25 TYR B CA 1
ATOM 1420 C C . TYR B 1 25 ? -6.266 5.566 19.109 1 93.94 25 TYR B C 1
ATOM 1422 O O . TYR B 1 25 ? -7.227 5.559 18.328 1 93.94 25 TYR B O 1
ATOM 1430 N N . LEU B 1 26 ? -5.941 4.559 19.781 1 93.81 26 LEU B N 1
ATOM 1431 C CA . LEU B 1 26 ? -6.594 3.266 19.594 1 93.81 26 LEU B CA 1
ATOM 1432 C C . LEU B 1 26 ? -7.965 3.244 20.25 1 93.81 26 LEU B C 1
ATOM 1434 O O . LEU B 1 26 ? -8.734 2.297 20.078 1 93.81 26 LEU B O 1
ATOM 1438 N N . LYS B 1 27 ? -8.266 4.227 20.953 1 94.62 27 LYS B N 1
ATOM 1439 C CA . LYS B 1 27 ? -9.586 4.34 21.562 1 94.62 27 LYS B CA 1
ATOM 1440 C C . LYS B 1 27 ? -10.539 5.125 20.672 1 94.62 27 LYS B C 1
ATOM 1442 O O . LYS B 1 27 ? -11.758 5.109 20.891 1 94.62 27 LYS B O 1
ATOM 1447 N N . THR B 1 28 ? -10.031 5.746 19.703 1 95.44 28 THR B N 1
ATOM 1448 C CA . THR B 1 28 ? -10.859 6.477 18.75 1 95.44 28 THR B CA 1
ATOM 1449 C C . THR B 1 28 ? -11.43 5.535 17.688 1 95.44 28 THR B C 1
ATOM 1451 O O . THR B 1 28 ? -10.883 4.457 17.453 1 95.44 28 THR B O 1
ATOM 1454 N N . LEU B 1 29 ? -12.461 5.902 17.094 1 95.12 29 LEU B N 1
ATOM 1455 C CA . LEU B 1 29 ? -13.094 5.074 16.062 1 95.12 29 LEU B CA 1
ATOM 1456 C C . LEU B 1 29 ? -12.18 4.918 14.859 1 95.12 29 LEU B C 1
ATOM 1458 O O . LEU B 1 29 ? -11.961 3.801 14.383 1 95.12 29 LEU B O 1
ATOM 1462 N N . PRO B 1 30 ? -11.633 5.992 14.375 1 95.94 30 PRO B N 1
ATOM 1463 C CA . PRO B 1 30 ? -10.711 5.824 13.25 1 95.94 30 PRO B CA 1
ATOM 1464 C C . PRO B 1 30 ? -9.523 4.926 13.586 1 95.94 30 PRO B C 1
ATOM 1466 O O . PRO B 1 30 ? -9.078 4.137 12.75 1 95.94 30 PRO B O 1
ATOM 1469 N N . GLY B 1 31 ? -9.008 5.047 14.766 1 97.25 31 GLY B N 1
ATOM 1470 C CA . GLY B 1 31 ? -7.914 4.184 15.195 1 97.25 31 GLY B CA 1
ATOM 1471 C C . GLY B 1 31 ? -8.297 2.717 15.242 1 97.25 31 GLY B C 1
ATOM 1472 O O . GLY B 1 31 ? -7.535 1.854 14.805 1 97.25 31 GLY B O 1
ATOM 1473 N N . LEU B 1 32 ? -9.445 2.463 15.742 1 97.44 32 LEU B N 1
ATOM 1474 C CA . LEU B 1 32 ? -9.945 1.095 15.82 1 97.44 32 LEU B CA 1
ATOM 1475 C C . LEU B 1 32 ? -10.164 0.513 14.43 1 97.44 32 LEU B C 1
ATOM 1477 O O . LEU B 1 32 ? -9.844 -0.65 14.18 1 97.44 32 LEU B O 1
ATOM 1481 N N . LEU B 1 33 ? -10.727 1.298 13.586 1 98.19 33 LEU B N 1
ATOM 1482 C CA . LEU B 1 33 ? -10.953 0.84 12.219 1 98.19 33 LEU B CA 1
ATOM 1483 C C . LEU B 1 33 ? -9.641 0.459 11.547 1 98.19 33 LEU B C 1
ATOM 1485 O O . LEU B 1 33 ? -9.539 -0.603 10.93 1 98.19 33 LEU B O 1
ATOM 1489 N N . LYS B 1 34 ? -8.641 1.287 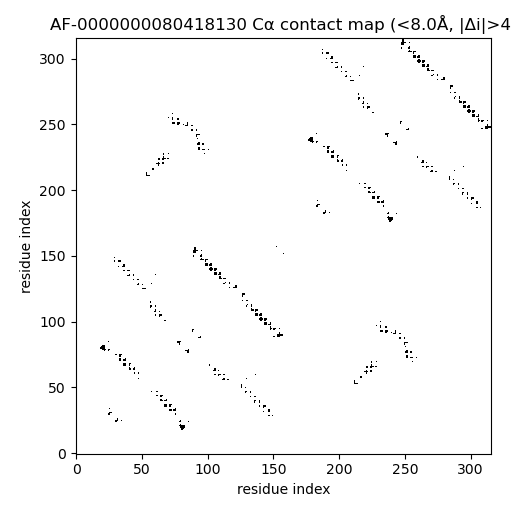11.688 1 98.44 34 LYS B N 1
ATOM 1490 C CA . LYS B 1 34 ? -7.336 0.996 11.102 1 98.44 34 LYS B CA 1
ATOM 1491 C C . LYS B 1 34 ? -6.73 -0.266 11.711 1 98.44 34 LYS B C 1
ATOM 1493 O O . LYS B 1 34 ? -6.074 -1.044 11.016 1 98.44 34 LYS B O 1
ATOM 1498 N N . LEU B 1 35 ? -6.938 -0.432 12.969 1 98.25 35 LEU B N 1
ATOM 1499 C CA . LEU B 1 35 ? -6.453 -1.636 13.633 1 98.25 35 LEU B CA 1
ATOM 1500 C C . LEU B 1 35 ? -7.109 -2.883 13.055 1 98.25 35 LEU B C 1
ATOM 1502 O O . LEU B 1 35 ? -6.43 -3.869 12.766 1 98.25 35 LEU B O 1
ATOM 1506 N N . PHE B 1 36 ? -8.359 -2.885 12.914 1 98.62 36 PHE B N 1
ATOM 1507 C CA . PHE B 1 36 ? -9.07 -4.023 12.344 1 98.62 36 PHE B CA 1
ATOM 1508 C C . PHE B 1 36 ? -8.641 -4.266 10.906 1 98.62 36 PHE B C 1
ATOM 1510 O O . PHE B 1 36 ? -8.539 -5.414 10.469 1 98.62 36 PHE B O 1
ATOM 1517 N N . GLU B 1 37 ? -8.469 -3.166 10.148 1 98.88 37 GLU B N 1
ATOM 1518 C CA . GLU B 1 37 ? -7.988 -3.307 8.781 1 98.88 37 GLU B CA 1
ATOM 1519 C C . GLU B 1 37 ? -6.668 -4.07 8.734 1 98.88 37 GLU B C 1
ATOM 1521 O O . GLU B 1 37 ? -6.492 -4.969 7.91 1 98.88 37 GLU B O 1
ATOM 1526 N N . VAL B 1 38 ? -5.758 -3.729 9.641 1 98.81 38 VAL B N 1
ATOM 1527 C CA . VAL B 1 38 ? -4.441 -4.363 9.672 1 98.81 38 VAL B CA 1
ATOM 1528 C C . VAL B 1 38 ? -4.586 -5.82 10.102 1 98.81 38 VAL B C 1
ATOM 1530 O O . VAL B 1 38 ? -3.996 -6.715 9.492 1 98.81 38 VAL B O 1
ATOM 1533 N N . LEU B 1 39 ? -5.371 -6.105 11.062 1 98.69 39 LEU B N 1
ATOM 1534 C CA . LEU B 1 39 ? -5.535 -7.457 11.586 1 98.69 39 LEU B CA 1
ATOM 1535 C C . LEU B 1 39 ? -6.199 -8.359 10.555 1 98.69 39 LEU B C 1
ATOM 1537 O O . LEU B 1 39 ? -5.711 -9.461 10.281 1 98.69 39 LEU B O 1
ATOM 1541 N N . VAL B 1 40 ? -7.266 -7.887 9.984 1 98.81 40 VAL B N 1
ATOM 1542 C CA . VAL B 1 40 ? -8.008 -8.703 9.031 1 98.81 40 VAL B CA 1
ATOM 1543 C C . VAL B 1 40 ? -7.164 -8.938 7.785 1 98.81 40 VAL B C 1
ATOM 1545 O O . VAL B 1 40 ? -7.102 -10.055 7.273 1 98.81 40 VAL B O 1
ATOM 1548 N N . SER B 1 41 ? -6.582 -7.863 7.238 1 98.88 41 SER B N 1
ATOM 1549 C CA . SER B 1 41 ? -5.742 -8.047 6.059 1 98.88 41 SER B CA 1
ATOM 1550 C C . SER B 1 41 ? -4.559 -8.969 6.363 1 98.88 41 SER B C 1
ATOM 1552 O O . SER B 1 41 ? -4.172 -9.781 5.527 1 98.88 41 SER B O 1
ATOM 1554 N N . GLY B 1 42 ? -4.004 -8.93 7.562 1 98.62 42 GLY B N 1
ATOM 1555 C CA . GLY B 1 42 ? -2.912 -9.805 7.953 1 98.62 42 GLY B CA 1
ATOM 1556 C C . GLY B 1 42 ? -3.322 -11.266 8.039 1 98.62 42 GLY B C 1
ATOM 1557 O O . GLY B 1 42 ? -2.619 -12.141 7.539 1 98.62 42 GLY B O 1
ATOM 1558 N N . ILE B 1 43 ? -4.41 -11.484 8.656 1 98.44 43 ILE B N 1
ATOM 1559 C CA . ILE B 1 43 ? -4.934 -12.844 8.789 1 98.44 43 ILE B CA 1
ATOM 1560 C C . ILE B 1 43 ? -5.238 -13.414 7.406 1 98.44 43 ILE B C 1
ATOM 1562 O O . ILE B 1 43 ? -4.875 -14.555 7.102 1 98.44 43 ILE B O 1
ATOM 1566 N N . CYS B 1 44 ? -5.867 -12.617 6.566 1 98.19 44 CYS B N 1
ATOM 1567 C CA . CYS B 1 44 ? -6.23 -13.047 5.219 1 98.19 44 CYS B CA 1
ATOM 1568 C C . CYS B 1 44 ? -4.988 -13.336 4.387 1 98.19 44 CYS B C 1
ATOM 1570 O O . CYS B 1 44 ? -4.945 -14.328 3.656 1 98.19 44 CYS B O 1
ATOM 1572 N N . LEU B 1 45 ? -4.039 -12.469 4.531 1 97.5 45 LEU B N 1
ATOM 1573 C CA . LEU B 1 45 ? -2.766 -12.672 3.852 1 97.5 45 LEU B CA 1
ATOM 1574 C C . LEU B 1 45 ? -2.125 -13.992 4.289 1 97.5 45 LEU B C 1
ATOM 1576 O O . LEU B 1 45 ? -1.681 -14.773 3.449 1 97.5 45 LEU B O 1
ATOM 1580 N N . GLY B 1 46 ? -2.094 -14.25 5.586 1 96.31 46 GLY B N 1
ATOM 1581 C CA . GLY B 1 46 ? -1.555 -15.5 6.109 1 96.31 46 GLY B CA 1
ATOM 1582 C C . GLY B 1 46 ? -2.287 -16.719 5.602 1 96.31 46 GLY B C 1
ATOM 1583 O O . GLY B 1 46 ? -1.663 -17.734 5.273 1 96.31 46 GLY B O 1
ATOM 1584 N N . LEU B 1 47 ? -3.518 -16.594 5.531 1 96.25 47 LEU B N 1
ATOM 1585 C CA . LEU B 1 47 ? -4.352 -17.688 5.039 1 96.25 47 LEU B CA 1
ATOM 1586 C C . LEU B 1 47 ? -4.012 -18.016 3.59 1 96.25 47 LEU B C 1
ATOM 1588 O O . LEU B 1 47 ? -3.822 -19.188 3.242 1 96.25 47 LEU B O 1
ATOM 1592 N N . LEU B 1 48 ? -3.908 -17.031 2.73 1 95.25 48 LEU B N 1
ATOM 1593 C CA . LEU B 1 48 ? -3.643 -17.234 1.31 1 95.25 48 LEU B CA 1
ATOM 1594 C C . LEU B 1 48 ? -2.234 -17.781 1.092 1 95.25 48 LEU B C 1
ATOM 1596 O O . LEU B 1 48 ? -2.01 -18.578 0.188 1 95.25 48 LEU B O 1
ATOM 1600 N N . ILE B 1 49 ? -1.322 -17.328 1.987 1 93.62 49 ILE B N 1
ATOM 1601 C CA . ILE B 1 49 ? 0.053 -17.797 1.859 1 93.62 49 ILE B CA 1
ATOM 1602 C C . ILE B 1 49 ? 0.146 -19.25 2.307 1 93.62 49 ILE B C 1
ATOM 1604 O O . ILE B 1 49 ? 0.82 -20.062 1.666 1 93.62 49 ILE B O 1
ATOM 1608 N N . TYR B 1 50 ? -0.547 -19.562 3.359 1 93.25 50 TYR B N 1
ATOM 1609 C CA . TYR B 1 50 ? -0.496 -20.922 3.91 1 93.25 50 TYR B CA 1
ATOM 1610 C C . TYR B 1 50 ? -1.118 -21.922 2.947 1 93.25 50 TYR B C 1
ATOM 1612 O O . TYR B 1 50 ? -0.599 -23.031 2.775 1 93.25 50 TYR B O 1
ATOM 1620 N N . TYR B 1 51 ? -2.186 -21.641 2.273 1 91.94 51 TYR B N 1
ATOM 1621 C CA . TYR B 1 51 ? -2.895 -22.547 1.378 1 91.94 51 TYR B CA 1
ATOM 1622 C C . TYR B 1 51 ? -2.578 -22.234 -0.079 1 91.94 51 TYR B C 1
ATOM 1624 O O . TYR B 1 51 ? -3.41 -22.453 -0.962 1 91.94 51 TYR B O 1
ATOM 1632 N N . ARG B 1 52 ? -1.516 -21.75 -0.23 1 85.94 52 ARG B N 1
ATOM 1633 C CA . ARG B 1 52 ? -1.111 -21.312 -1.565 1 85.94 52 ARG B CA 1
ATOM 1634 C C . ARG B 1 52 ? -1.172 -22.469 -2.553 1 85.94 52 ARG B C 1
ATOM 1636 O O . ARG B 1 52 ? -0.774 -23.594 -2.229 1 85.94 52 ARG B O 1
ATOM 1643 N N . SER B 1 53 ? -1.729 -22.141 -3.711 1 80.25 53 SER B N 1
ATOM 1644 C CA . SER B 1 53 ? -1.793 -23.094 -4.809 1 80.25 53 SER B CA 1
ATOM 1645 C C . SER B 1 53 ? -1.105 -22.562 -6.059 1 80.25 53 SER B C 1
ATOM 1647 O O . SER B 1 53 ? -0.704 -21.391 -6.094 1 80.25 53 SER B O 1
ATOM 1649 N N . ASN B 1 54 ? -0.979 -23.406 -7.062 1 76 54 ASN B N 1
ATOM 1650 C CA . ASN B 1 54 ? -0.309 -23 -8.297 1 76 54 ASN B CA 1
ATOM 1651 C C . ASN B 1 54 ? -1.262 -22.281 -9.242 1 76 54 ASN B C 1
ATOM 1653 O O . ASN B 1 54 ? -0.878 -21.906 -10.352 1 76 54 ASN B O 1
ATOM 1657 N N . TYR B 1 55 ? -2.396 -21.953 -8.68 1 76.69 55 TYR B N 1
ATOM 1658 C CA . TYR B 1 55 ? -3.344 -21.25 -9.539 1 76.69 55 TYR B CA 1
ATOM 1659 C C . TYR B 1 55 ? -3.16 -19.75 -9.43 1 76.69 55 TYR B C 1
ATOM 1661 O O . TYR B 1 55 ? -2.855 -19.234 -8.352 1 76.69 55 TYR B O 1
ATOM 1669 N N . TYR B 1 56 ? -3.465 -19.062 -10.461 1 79.62 56 TYR B N 1
ATOM 1670 C CA . TYR B 1 56 ? -3.186 -17.625 -10.562 1 79.62 56 TYR B CA 1
ATOM 1671 C C . TYR B 1 56 ? -4.348 -16.797 -10.031 1 79.62 56 TYR B C 1
ATOM 1673 O O . TYR B 1 56 ? -4.195 -15.617 -9.742 1 79.62 56 TYR B O 1
ATOM 1681 N N . PHE B 1 57 ? -5.484 -17.469 -9.836 1 81 57 PHE B N 1
ATOM 1682 C CA . PHE B 1 57 ? -6.676 -16.656 -9.625 1 81 57 PHE B CA 1
ATOM 1683 C C . PHE B 1 57 ? -6.676 -16.047 -8.219 1 81 57 PHE B C 1
ATOM 1685 O O . PHE B 1 57 ? -7.43 -15.117 -7.941 1 81 57 PHE B O 1
ATOM 1692 N N . ASN B 1 58 ? -5.785 -16.562 -7.293 1 88.94 58 ASN B N 1
ATOM 1693 C CA . ASN B 1 58 ? -5.695 -15.984 -5.957 1 88.94 58 ASN B CA 1
ATOM 1694 C C . ASN B 1 58 ? -4.68 -14.852 -5.902 1 88.94 58 ASN B C 1
ATOM 1696 O O . ASN B 1 58 ? -4.629 -14.102 -4.926 1 88.94 58 ASN B O 1
ATOM 1700 N N . GLU B 1 59 ? -3.932 -14.68 -6.941 1 92.38 59 GLU B N 1
ATOM 1701 C CA . GLU B 1 59 ? -2.793 -13.766 -6.945 1 92.38 59 GLU B CA 1
ATOM 1702 C C . GLU B 1 59 ? -3.25 -12.312 -6.812 1 92.38 59 GLU B C 1
ATOM 1704 O O . GLU B 1 59 ? -2.609 -11.516 -6.129 1 92.38 59 GLU B O 1
ATOM 1709 N N . PHE B 1 60 ? -4.301 -12.039 -7.48 1 95.5 60 PHE B N 1
ATOM 1710 C CA . PHE B 1 60 ? -4.789 -10.664 -7.438 1 95.5 60 PHE B CA 1
ATOM 1711 C C . PHE B 1 60 ? -5.172 -10.266 -6.016 1 95.5 60 PHE B C 1
ATOM 1713 O O . PHE B 1 60 ? -4.746 -9.227 -5.523 1 95.5 60 PHE B O 1
ATOM 1720 N N . LEU B 1 61 ? -5.941 -11.094 -5.379 1 97.69 61 LEU B N 1
ATOM 1721 C CA . LEU B 1 61 ? -6.32 -10.805 -4 1 97.69 61 LEU B CA 1
ATOM 1722 C C . LEU B 1 61 ? -5.094 -10.766 -3.096 1 97.69 61 LEU B C 1
ATOM 1724 O O . LEU B 1 61 ? -5 -9.914 -2.205 1 97.69 61 LEU B O 1
ATOM 1728 N N . LEU B 1 62 ? -4.207 -11.641 -3.342 1 97.06 62 LEU B N 1
ATOM 1729 C CA . LEU B 1 62 ? -2.977 -11.664 -2.561 1 97.06 62 LEU B CA 1
ATOM 1730 C C . LEU B 1 62 ? -2.229 -10.336 -2.689 1 97.06 62 LEU B C 1
ATOM 1732 O O . LEU B 1 62 ? -1.742 -9.797 -1.694 1 97.06 62 LEU B O 1
ATOM 1736 N N . CYS B 1 63 ? -2.137 -9.812 -3.838 1 97.62 63 CYS B N 1
ATOM 1737 C CA . CYS B 1 63 ? -1.475 -8.539 -4.102 1 97.62 63 CYS B CA 1
ATOM 1738 C C . CYS B 1 63 ? -2.203 -7.391 -3.414 1 97.62 63 CYS B C 1
ATOM 1740 O O . CYS B 1 63 ? -1.576 -6.551 -2.766 1 97.62 63 CYS B O 1
ATOM 1742 N N . VAL B 1 64 ? -3.467 -7.391 -3.559 1 98.62 64 VAL B N 1
ATOM 1743 C CA . VAL B 1 64 ? -4.277 -6.328 -2.975 1 98.62 64 VAL B CA 1
ATOM 1744 C C . VAL B 1 64 ? -4.16 -6.367 -1.452 1 98.62 64 VAL B C 1
ATOM 1746 O O . VAL B 1 64 ? -4.012 -5.324 -0.809 1 98.62 64 VAL B O 1
ATOM 1749 N N . LEU B 1 65 ? -4.184 -7.535 -0.887 1 98.75 65 LEU B N 1
ATOM 1750 C CA . LEU B 1 65 ? -4.074 -7.68 0.561 1 98.75 65 LEU B CA 1
ATOM 1751 C C . LEU B 1 65 ? -2.723 -7.184 1.057 1 98.75 65 LEU B C 1
ATOM 1753 O O . LEU B 1 65 ? -2.633 -6.574 2.125 1 98.75 65 LEU B O 1
ATOM 1757 N N . THR B 1 66 ? -1.705 -7.445 0.337 1 98.5 66 THR B N 1
ATOM 1758 C CA . THR B 1 66 ? -0.39 -6.941 0.718 1 98.5 66 THR B CA 1
ATOM 1759 C C . THR B 1 66 ? -0.368 -5.418 0.705 1 98.5 66 THR B C 1
ATOM 1761 O O . THR B 1 66 ? 0.158 -4.789 1.627 1 98.5 66 THR B O 1
ATOM 1764 N N . ALA B 1 67 ? -0.967 -4.852 -0.314 1 98.75 67 ALA B N 1
ATOM 1765 C CA . ALA B 1 67 ? -0.998 -3.398 -0.448 1 98.75 67 ALA B CA 1
ATOM 1766 C C . ALA B 1 67 ? -1.737 -2.756 0.721 1 98.75 67 ALA B C 1
ATOM 1768 O O . ALA B 1 67 ? -1.239 -1.807 1.332 1 98.75 67 ALA B O 1
ATOM 1769 N N . VAL B 1 68 ? -2.875 -3.258 1.048 1 98.81 68 VAL B N 1
ATOM 1770 C CA . VAL B 1 68 ? -3.684 -2.621 2.082 1 98.81 68 VAL B CA 1
ATOM 1771 C C . VAL B 1 68 ? -3.098 -2.926 3.459 1 98.81 68 VAL B C 1
ATOM 1773 O O . VAL B 1 68 ? -3.207 -2.115 4.383 1 98.81 68 VAL B O 1
ATOM 1776 N N . PHE B 1 69 ? -2.498 -4.109 3.584 1 98.88 69 PHE B N 1
ATOM 1777 C CA . PHE B 1 69 ? -1.824 -4.422 4.84 1 98.88 69 PHE B CA 1
ATOM 1778 C C . PHE B 1 69 ? -0.687 -3.443 5.102 1 98.88 69 PHE B C 1
ATOM 1780 O O . PHE B 1 69 ? -0.587 -2.881 6.195 1 98.88 69 PHE B O 1
ATOM 1787 N N . VAL B 1 70 ? 0.161 -3.236 4.16 1 98.75 70 VAL B N 1
ATOM 1788 C CA . VAL B 1 70 ? 1.309 -2.346 4.305 1 98.75 70 VAL B CA 1
ATOM 1789 C C . VAL B 1 70 ? 0.829 -0.91 4.5 1 98.75 70 VAL B C 1
ATOM 1791 O O . VAL B 1 70 ? 1.271 -0.219 5.418 1 98.75 70 VAL B O 1
ATOM 1794 N N . GLY B 1 71 ? -0.123 -0.47 3.66 1 98.62 71 GLY B N 1
ATOM 1795 C CA . GLY B 1 71 ? -0.631 0.89 3.742 1 98.62 71 GLY B CA 1
ATOM 1796 C C . GLY B 1 71 ? -1.284 1.203 5.074 1 98.62 71 GLY B C 1
ATOM 1797 O O . GLY B 1 71 ? -0.955 2.205 5.715 1 98.62 71 GLY B O 1
ATOM 1798 N N . SER B 1 72 ? -2.166 0.38 5.492 1 98.81 72 SER B N 1
ATOM 1799 C CA . SER B 1 72 ? -2.885 0.603 6.742 1 98.81 72 SER B CA 1
ATOM 1800 C C . SER B 1 72 ? -1.953 0.487 7.945 1 98.81 72 SER B C 1
ATOM 1802 O O . SER B 1 72 ? -2.133 1.184 8.945 1 98.81 72 SER B O 1
ATOM 1804 N N . THR B 1 73 ? -0.967 -0.421 7.855 1 98.69 73 THR B N 1
ATOM 1805 C CA . THR B 1 73 ? -0.003 -0.541 8.945 1 98.69 73 THR B CA 1
ATOM 1806 C C . THR B 1 73 ? 0.825 0.734 9.078 1 98.69 73 THR B C 1
ATOM 1808 O O . THR B 1 73 ? 1.055 1.218 10.188 1 98.69 73 THR B O 1
ATOM 1811 N N . CYS B 1 74 ? 1.26 1.313 7.945 1 98.62 74 CYS B N 1
ATOM 1812 C CA . CYS B 1 74 ? 2.021 2.557 7.977 1 98.62 74 CYS B CA 1
ATOM 1813 C C . CYS B 1 74 ? 1.193 3.689 8.57 1 98.62 74 CYS B C 1
ATOM 1815 O O . CYS B 1 74 ? 1.695 4.477 9.375 1 98.62 74 CYS B O 1
ATOM 1817 N N . LEU B 1 75 ? -0.067 3.766 8.172 1 98.44 75 LEU B N 1
ATOM 1818 C CA . LEU B 1 75 ? -0.959 4.789 8.703 1 98.44 75 LEU B CA 1
ATOM 1819 C C . LEU B 1 75 ? -1.153 4.613 10.203 1 98.44 75 LEU B C 1
ATOM 1821 O O . LEU B 1 75 ? -1.032 5.574 10.969 1 98.44 75 LEU B O 1
ATOM 1825 N N . LEU B 1 76 ? -1.395 3.408 10.625 1 98.19 76 LEU B N 1
ATOM 1826 C CA . LEU B 1 76 ? -1.628 3.111 12.039 1 98.19 76 LEU B CA 1
ATOM 1827 C C . LEU B 1 76 ? -0.379 3.391 12.867 1 98.19 76 LEU B C 1
ATOM 1829 O O . LEU B 1 76 ? -0.454 4.047 13.906 1 98.19 76 LEU B O 1
ATOM 1833 N N . LEU B 1 77 ? 0.762 2.949 12.414 1 97.38 77 LEU B N 1
ATOM 1834 C CA . LEU B 1 77 ? 2.025 3.137 13.125 1 97.38 77 LEU B CA 1
ATOM 1835 C C . LEU B 1 77 ? 2.354 4.621 13.266 1 97.38 77 LEU B C 1
ATOM 1837 O O . LEU B 1 77 ? 2.758 5.07 14.336 1 97.38 77 LEU B O 1
ATOM 1841 N N . SER B 1 78 ? 2.201 5.359 12.203 1 97.44 78 SER B N 1
ATOM 1842 C CA . SER B 1 78 ? 2.539 6.777 12.234 1 97.44 78 SER B CA 1
ATOM 1843 C C . SER B 1 78 ? 1.653 7.531 13.219 1 97.44 78 SER B C 1
ATOM 1845 O O . SER B 1 78 ? 2.125 8.422 13.93 1 97.44 78 SER B O 1
ATOM 1847 N N . CYS B 1 79 ? 0.377 7.172 13.289 1 96.94 79 CYS B N 1
ATOM 1848 C CA . CYS B 1 79 ? -0.556 7.859 14.18 1 96.94 79 CYS B CA 1
ATOM 1849 C C . CYS B 1 79 ? -0.298 7.488 15.633 1 96.94 79 CYS B C 1
ATOM 1851 O O . CYS B 1 79 ? -0.53 8.297 16.531 1 96.94 79 CYS B O 1
ATOM 1853 N N . ILE B 1 80 ? 0.2 6.301 15.883 1 96.88 80 ILE B N 1
ATOM 1854 C CA . ILE B 1 80 ? 0.513 5.867 17.234 1 96.88 80 ILE B CA 1
ATOM 1855 C C . ILE B 1 80 ? 1.83 6.492 17.688 1 96.88 80 ILE B C 1
ATOM 1857 O O . ILE B 1 80 ? 1.977 6.875 18.859 1 96.88 80 ILE B O 1
ATOM 1861 N N . LEU B 1 81 ? 2.775 6.668 16.75 1 95.19 81 LEU B N 1
ATOM 1862 C CA . LEU B 1 81 ? 4.117 7.129 17.078 1 95.19 81 LEU B CA 1
ATOM 1863 C C . LEU B 1 81 ? 4.16 8.648 17.188 1 95.19 81 LEU B C 1
ATOM 1865 O O . LEU B 1 81 ? 5.094 9.211 17.766 1 95.19 81 LEU B O 1
ATOM 1869 N N . SER B 1 82 ? 3.168 9.328 16.688 1 94.75 82 SER B N 1
ATOM 1870 C CA . SER B 1 82 ? 3.168 10.789 16.656 1 94.75 82 SER B CA 1
ATOM 1871 C C . SER B 1 82 ? 1.757 11.344 16.797 1 94.75 82 SER B C 1
ATOM 1873 O O . SER B 1 82 ? 0.916 11.156 15.922 1 94.75 82 SER B O 1
ATOM 1875 N N . ILE B 1 83 ? 1.558 12.086 17.828 1 93 83 ILE B N 1
ATOM 1876 C CA . ILE B 1 83 ? 0.265 12.711 18.078 1 93 83 ILE B CA 1
ATOM 1877 C C . ILE B 1 83 ? -0.021 13.75 16.984 1 93 83 ILE B C 1
ATOM 1879 O O . ILE B 1 83 ? -1.138 13.828 16.469 1 93 83 ILE B O 1
ATOM 1883 N N . SER B 1 84 ? 0.951 14.531 16.641 1 93.44 84 SER B N 1
ATOM 1884 C CA . SER B 1 84 ? 0.789 15.562 15.625 1 93.44 84 SER B CA 1
ATOM 1885 C C . SER B 1 84 ? 0.411 14.953 14.281 1 93.44 84 SER B C 1
ATOM 1887 O O . SER B 1 84 ? -0.408 15.516 13.547 1 93.44 84 SER B O 1
ATOM 1889 N N . THR B 1 85 ? 0.992 13.773 13.945 1 95.56 85 THR B N 1
ATOM 1890 C CA . THR B 1 85 ? 0.671 13.102 12.688 1 95.56 85 THR B CA 1
ATOM 1891 C C . THR B 1 85 ? -0.795 12.68 12.656 1 95.56 85 THR B C 1
ATOM 1893 O O . THR B 1 85 ? -1.481 12.867 11.648 1 95.56 85 THR B O 1
ATOM 1896 N N . ALA B 1 86 ? -1.291 12.188 13.773 1 95.5 86 ALA B N 1
ATOM 1897 C CA . ALA B 1 86 ? -2.678 11.734 13.852 1 95.5 86 ALA B CA 1
ATOM 1898 C C . ALA B 1 86 ? -3.646 12.883 13.586 1 95.5 86 ALA B C 1
ATOM 1900 O O . ALA B 1 86 ? -4.637 12.711 12.867 1 95.5 86 ALA B O 1
ATOM 1901 N N . THR B 1 87 ? -3.383 14.023 14.102 1 93.94 87 THR B N 1
ATOM 1902 C CA . THR B 1 87 ? -4.246 15.195 13.953 1 93.94 87 THR B CA 1
ATOM 1903 C C . THR B 1 87 ? -4.113 15.797 12.562 1 93.94 87 THR B C 1
ATOM 1905 O O . THR B 1 87 ? -5.113 16.172 11.945 1 93.94 87 THR B O 1
ATOM 1908 N N . MET B 1 88 ? -2.926 15.82 12.016 1 95.38 88 MET B N 1
ATOM 1909 C CA . MET B 1 88 ? -2.664 16.484 10.742 1 95.38 88 MET B CA 1
ATOM 1910 C C . MET B 1 88 ? -3.137 15.633 9.578 1 95.38 88 MET B C 1
ATOM 1912 O O . MET B 1 88 ? -3.746 16.141 8.633 1 95.38 88 MET B O 1
ATOM 1916 N N . ILE B 1 89 ? -2.873 14.367 9.633 1 95.75 89 ILE B N 1
ATOM 1917 C CA . ILE B 1 89 ? -3.176 13.508 8.492 1 95.75 89 ILE B CA 1
ATOM 1918 C C . ILE B 1 89 ? -4.688 13.367 8.336 1 95.75 89 ILE B C 1
ATOM 1920 O O . ILE B 1 89 ? -5.195 13.227 7.223 1 95.75 89 ILE B O 1
ATOM 1924 N N . ALA B 1 90 ? -5.457 13.453 9.445 1 94.75 90 ALA B N 1
ATOM 1925 C CA . ALA B 1 90 ? -6.91 13.336 9.438 1 94.75 90 ALA B CA 1
ATOM 1926 C C . ALA B 1 90 ? -7.551 14.5 8.68 1 94.75 90 ALA B C 1
ATOM 1928 O O . ALA B 1 90 ? -8.656 14.375 8.156 1 94.75 90 ALA B O 1
ATOM 1929 N N . LYS B 1 91 ? -6.828 15.508 8.531 1 94.69 91 LYS B N 1
ATOM 1930 C CA . LYS B 1 91 ? -7.34 16.703 7.879 1 94.69 91 LYS B CA 1
ATOM 1931 C C . LYS B 1 91 ? -6.875 16.781 6.426 1 94.69 91 LYS B C 1
ATOM 1933 O O . LYS B 1 91 ? -7.18 17.75 5.719 1 94.69 91 LYS B O 1
ATOM 1938 N N . THR B 1 92 ? -6.188 15.797 5.984 1 94.88 92 THR B N 1
ATOM 1939 C CA . THR B 1 92 ? -5.707 15.766 4.605 1 94.88 92 THR B CA 1
ATOM 1940 C C . THR B 1 92 ? -6.633 14.922 3.734 1 94.88 92 THR B C 1
ATOM 1942 O O . THR B 1 92 ? -7.363 14.062 4.242 1 94.88 92 THR B O 1
ATOM 1945 N N . MET B 1 93 ? -6.547 15.164 2.459 1 95.75 93 MET B N 1
ATOM 1946 C CA . MET B 1 93 ? -7.301 14.391 1.478 1 95.75 93 MET B CA 1
ATOM 1947 C C . MET B 1 93 ? -6.711 13 1.314 1 95.75 93 MET B C 1
ATOM 1949 O O . MET B 1 93 ? -7.352 12.109 0.746 1 95.75 93 MET B O 1
ATOM 1953 N N . TYR B 1 94 ? -5.523 12.789 1.792 1 97.44 94 TYR B N 1
ATOM 1954 C CA . TYR B 1 94 ? -4.812 11.539 1.567 1 97.44 94 TYR B CA 1
ATOM 1955 C C . TYR B 1 94 ? -5.605 10.352 2.107 1 97.44 94 TYR B C 1
ATOM 1957 O O . TYR B 1 94 ? -5.789 9.352 1.409 1 97.44 94 TYR B O 1
ATOM 1965 N N . GLU B 1 95 ? -6.066 10.445 3.373 1 97.94 95 GLU B N 1
ATOM 1966 C CA . GLU B 1 95 ? -6.777 9.32 3.975 1 97.94 95 GLU B CA 1
ATOM 1967 C C . GLU B 1 95 ? -8.031 8.977 3.184 1 97.94 95 GLU B C 1
ATOM 1969 O O . GLU B 1 95 ? -8.367 7.801 3.02 1 97.94 95 GLU B O 1
ATOM 1974 N N . LEU B 1 96 ? -8.711 9.984 2.736 1 97.56 96 LEU B N 1
ATOM 1975 C CA . LEU B 1 96 ? -9.922 9.766 1.95 1 97.56 96 LEU B CA 1
ATOM 1976 C C . LEU B 1 96 ? -9.609 9.008 0.665 1 97.56 96 LEU B C 1
ATOM 1978 O O . LEU B 1 96 ? -10.258 8.008 0.352 1 97.56 96 LEU B O 1
ATOM 1982 N N . ILE B 1 97 ? -8.617 9.43 -0.052 1 98.19 97 ILE B N 1
ATOM 1983 C CA . ILE B 1 97 ? -8.211 8.797 -1.304 1 98.19 97 ILE B CA 1
ATOM 1984 C C . ILE B 1 97 ? -7.742 7.367 -1.034 1 98.19 97 ILE B C 1
ATOM 1986 O O . ILE B 1 97 ? -8.117 6.438 -1.754 1 98.19 97 ILE B O 1
ATOM 1990 N N . TYR B 1 98 ? -6.926 7.223 -0.002 1 98.69 98 TYR B N 1
ATOM 1991 C CA . TYR B 1 98 ? -6.395 5.902 0.324 1 98.69 98 TYR B CA 1
ATOM 1992 C C . TYR B 1 98 ? -7.52 4.918 0.616 1 98.69 98 TYR B C 1
ATOM 1994 O O . TYR B 1 98 ? -7.531 3.805 0.082 1 98.69 98 TYR B O 1
ATOM 2002 N N . HIS B 1 99 ? -8.43 5.305 1.479 1 98.81 99 HIS B N 1
ATOM 2003 C CA . HIS B 1 99 ? -9.508 4.398 1.841 1 98.81 99 HIS B CA 1
ATOM 2004 C C . HIS B 1 99 ? -10.422 4.129 0.65 1 98.81 99 HIS B C 1
ATOM 2006 O O . HIS B 1 99 ? -10.969 3.027 0.515 1 98.81 99 HIS B O 1
ATOM 2012 N N . PHE B 1 100 ? -10.617 5.055 -0.199 1 98.62 100 PHE B N 1
ATOM 2013 C CA . PHE B 1 100 ? -11.414 4.855 -1.407 1 98.62 100 PHE B CA 1
ATOM 2014 C C . PHE B 1 100 ? -10.75 3.834 -2.324 1 98.62 100 PHE B C 1
ATOM 2016 O O . PHE B 1 100 ? -11.406 2.912 -2.812 1 98.62 100 PHE B O 1
ATOM 2023 N N . VAL B 1 101 ? -9.484 4.012 -2.568 1 98.75 101 VAL B N 1
ATOM 2024 C CA . VAL B 1 101 ? -8.75 3.102 -3.438 1 98.75 101 VAL B CA 1
ATOM 2025 C C . VAL B 1 101 ? -8.734 1.701 -2.828 1 98.75 101 VAL B C 1
ATOM 2027 O O . VAL B 1 101 ? -8.969 0.711 -3.525 1 98.75 101 VAL B O 1
ATOM 2030 N N . ALA B 1 102 ? -8.445 1.661 -1.514 1 98.81 102 ALA B N 1
ATOM 2031 C CA . ALA B 1 102 ? -8.453 0.373 -0.825 1 98.81 102 ALA B CA 1
ATOM 2032 C C . ALA B 1 102 ? -9.82 -0.295 -0.923 1 98.81 102 ALA B C 1
ATOM 2034 O O . ALA B 1 102 ? -9.914 -1.509 -1.121 1 98.81 102 ALA B O 1
ATOM 2035 N N . PHE B 1 103 ? -10.891 0.474 -0.825 1 98.88 103 PHE B N 1
ATOM 2036 C CA . PHE B 1 103 ? -12.258 -0.022 -0.932 1 98.88 103 PHE B CA 1
ATOM 2037 C C . PHE B 1 103 ? -12.492 -0.673 -2.291 1 98.88 103 PHE B C 1
ATOM 2039 O O . PHE B 1 103 ? -12.945 -1.817 -2.367 1 98.88 103 PHE B O 1
ATOM 2046 N N . ILE B 1 104 ? -12.133 -0.009 -3.342 1 98.88 104 ILE B N 1
ATOM 2047 C CA . ILE B 1 104 ? -12.383 -0.48 -4.699 1 98.88 104 ILE B CA 1
ATOM 2048 C C . ILE B 1 104 ? -11.523 -1.713 -4.98 1 98.88 104 ILE B C 1
ATOM 2050 O O . ILE B 1 104 ? -12.008 -2.699 -5.539 1 98.88 104 ILE B O 1
ATOM 2054 N N . LEU B 1 105 ? -10.312 -1.66 -4.598 1 98.88 105 LEU B N 1
ATOM 2055 C CA . LEU B 1 105 ? -9.406 -2.771 -4.867 1 98.88 105 LEU B CA 1
ATOM 2056 C C . LEU B 1 105 ? -9.859 -4.031 -4.141 1 98.88 105 LEU B C 1
ATOM 2058 O O . LEU B 1 105 ? -9.891 -5.117 -4.73 1 98.88 105 LEU B O 1
ATOM 2062 N N . CYS B 1 106 ? -10.172 -3.854 -2.848 1 98.88 106 CYS B N 1
ATOM 2063 C CA . CYS B 1 106 ? -10.625 -5.012 -2.084 1 98.88 106 CYS B CA 1
ATOM 2064 C C . CYS B 1 106 ? -11.922 -5.574 -2.66 1 98.88 106 CYS B C 1
ATOM 2066 O O . CYS B 1 106 ? -12.094 -6.789 -2.74 1 98.88 106 CYS B O 1
ATOM 2068 N N . LEU B 1 107 ? -12.797 -4.75 -3.088 1 98.81 107 LEU B N 1
ATOM 2069 C CA . LEU B 1 107 ? -14.07 -5.18 -3.66 1 98.81 107 LEU B CA 1
ATOM 2070 C C . LEU B 1 107 ? -13.844 -5.988 -4.934 1 98.81 107 LEU B C 1
ATOM 2072 O O . LEU B 1 107 ? -14.336 -7.113 -5.051 1 98.81 107 LEU B O 1
ATOM 2076 N N . VAL B 1 108 ? -13.102 -5.418 -5.852 1 98.75 108 VAL B N 1
ATOM 2077 C CA . VAL B 1 108 ? -12.867 -6.066 -7.137 1 98.75 108 VAL B CA 1
ATOM 2078 C C . VAL B 1 108 ? -12.117 -7.379 -6.922 1 98.75 108 VAL B C 1
ATOM 2080 O O . VAL B 1 108 ? -12.453 -8.398 -7.531 1 98.75 108 VAL B O 1
ATOM 2083 N N . ALA B 1 109 ? -11.109 -7.387 -6.039 1 98.56 109 ALA B N 1
A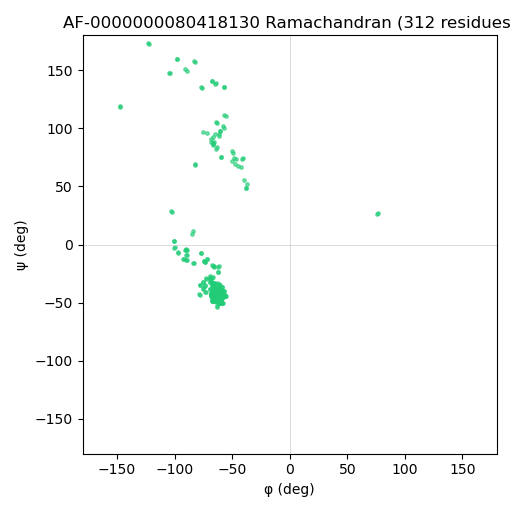TOM 2084 C CA . ALA B 1 109 ? -10.312 -8.586 -5.797 1 98.56 109 ALA B CA 1
ATOM 2085 C C . ALA B 1 109 ? -11.164 -9.688 -5.172 1 98.56 109 ALA B C 1
ATOM 2087 O O . ALA B 1 109 ? -11.023 -10.859 -5.527 1 98.56 109 ALA B O 1
ATOM 2088 N N . SER B 1 110 ? -12.023 -9.32 -4.25 1 98.56 110 SER B N 1
ATOM 2089 C CA . SER B 1 110 ? -12.867 -10.312 -3.592 1 98.56 110 SER B CA 1
ATOM 2090 C C . SER B 1 110 ? -13.891 -10.898 -4.562 1 98.56 110 SER B C 1
ATOM 2092 O O . SER B 1 110 ? -14.125 -12.109 -4.57 1 98.56 110 SER B O 1
ATOM 2094 N N . ILE B 1 111 ? -14.484 -10.055 -5.371 1 98.31 111 ILE B N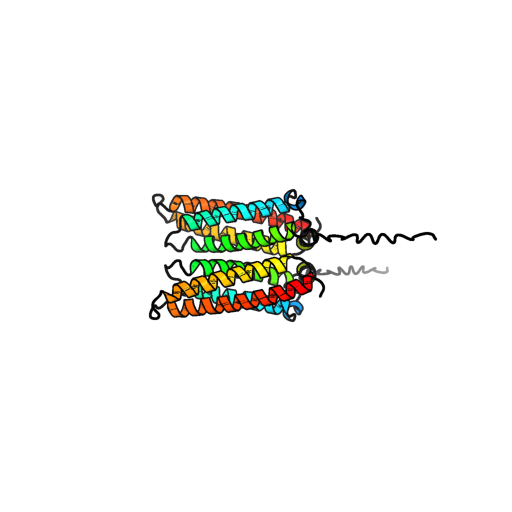 1
ATOM 2095 C CA . ILE B 1 111 ? -15.438 -10.508 -6.371 1 98.31 111 ILE B CA 1
ATOM 2096 C C . ILE B 1 111 ? -14.75 -11.43 -7.371 1 98.31 111 ILE B C 1
ATOM 2098 O O . ILE B 1 111 ? -15.273 -12.492 -7.707 1 98.31 111 ILE B O 1
ATOM 2102 N N . THR B 1 112 ? -13.602 -11.047 -7.891 1 97.19 112 THR B N 1
ATOM 2103 C CA . THR B 1 112 ? -12.883 -11.836 -8.883 1 97.19 112 THR B CA 1
ATOM 2104 C C . THR B 1 112 ? -12.562 -13.227 -8.336 1 97.19 112 THR B C 1
ATOM 2106 O O . THR B 1 112 ? -12.703 -14.227 -9.039 1 97.19 112 THR B O 1
ATOM 2109 N N . LEU B 1 113 ? -12.133 -13.266 -7.059 1 96.56 113 LEU B N 1
ATOM 2110 C CA . LEU B 1 113 ? -11.836 -14.57 -6.473 1 96.56 113 LEU B CA 1
ATOM 2111 C C . LEU B 1 113 ? -13.109 -15.398 -6.324 1 96.56 113 LEU B C 1
ATOM 2113 O O . LEU B 1 113 ? -13.109 -16.594 -6.598 1 96.56 113 LEU B O 1
ATOM 2117 N N . MET B 1 114 ? -14.188 -14.766 -5.953 1 96.5 114 MET B N 1
ATOM 2118 C CA . MET B 1 114 ? -15.461 -15.453 -5.793 1 96.5 114 MET B CA 1
ATOM 2119 C C . MET B 1 114 ? -15.945 -16.031 -7.121 1 96.5 114 MET B C 1
ATOM 2121 O O . MET B 1 114 ? -16.438 -17.156 -7.172 1 96.5 114 MET B O 1
ATOM 2125 N N . VAL B 1 115 ? -15.844 -15.297 -8.164 1 96.44 115 VAL B N 1
ATOM 2126 C CA . VAL B 1 115 ? -16.266 -15.734 -9.492 1 96.44 115 VAL B CA 1
ATOM 2127 C C . VAL B 1 115 ? -15.445 -16.938 -9.93 1 96.44 115 VAL B C 1
ATOM 2129 O O . VAL B 1 115 ? -15.984 -17.906 -10.477 1 96.44 115 VAL B O 1
ATOM 2132 N N . GLU B 1 116 ? -14.133 -16.906 -9.664 1 93.75 116 GLU B N 1
ATOM 2133 C CA . GLU B 1 116 ? -13.266 -18.031 -10.016 1 93.75 116 GLU B CA 1
ATOM 2134 C C . GLU B 1 116 ? -13.609 -19.266 -9.188 1 93.75 116 GLU B C 1
ATOM 2136 O O . GLU B 1 116 ? -13.531 -20.391 -9.688 1 93.75 116 GLU B O 1
ATOM 2141 N N . LEU B 1 117 ? -13.977 -19.062 -7.98 1 93.31 117 LEU B N 1
ATOM 2142 C CA . LEU B 1 117 ? -14.32 -20.172 -7.113 1 93.31 117 LEU B CA 1
ATOM 2143 C C . LEU B 1 117 ? -15.617 -20.828 -7.562 1 93.31 117 LEU B C 1
ATOM 2145 O O . LEU B 1 117 ? -15.812 -22.031 -7.363 1 93.31 117 LEU B O 1
ATOM 2149 N N . ASN B 1 118 ? -16.469 -20.109 -8.172 1 92.31 118 ASN B N 1
ATOM 2150 C CA . ASN B 1 118 ? -17.703 -20.656 -8.68 1 92.31 118 ASN B CA 1
ATOM 2151 C C . ASN B 1 118 ? -17.453 -21.641 -9.828 1 92.31 118 ASN B C 1
ATOM 2153 O O . ASN B 1 118 ? -18.297 -22.5 -10.109 1 92.31 118 ASN B O 1
ATOM 2157 N N . ARG B 1 119 ? -16.281 -21.547 -10.391 1 90.44 119 ARG B N 1
ATOM 2158 C CA . ARG B 1 119 ? -15.93 -22.438 -11.492 1 90.44 119 ARG B CA 1
ATOM 2159 C C . ARG B 1 119 ? -15.062 -23.594 -11.008 1 90.44 119 ARG B C 1
ATOM 2161 O O . ARG B 1 119 ? -14.672 -24.469 -11.797 1 90.44 119 ARG B O 1
ATOM 2168 N N . THR B 1 120 ? -14.773 -23.562 -9.781 1 86.19 120 THR B N 1
ATOM 2169 C CA . THR B 1 120 ? -13.906 -24.594 -9.195 1 86.19 120 THR B CA 1
ATOM 2170 C C . THR B 1 120 ? -14.727 -25.578 -8.375 1 86.19 120 THR B C 1
ATOM 2172 O O . THR B 1 120 ? -15.734 -25.219 -7.77 1 86.19 120 THR B O 1
ATOM 2175 N N . SER B 1 121 ? -14.289 -26.766 -8.367 1 86.5 121 SER B N 1
ATOM 2176 C CA . SER B 1 121 ? -14.969 -27.812 -7.602 1 86.5 121 SER B CA 1
ATOM 2177 C C . SER B 1 121 ? -14.914 -27.531 -6.105 1 86.5 121 SER B C 1
ATOM 2179 O O . SER B 1 121 ? -13.852 -27.188 -5.574 1 86.5 121 SER B O 1
ATOM 2181 N N . GLN B 1 122 ? -16.016 -27.766 -5.461 1 86.62 122 GLN B N 1
ATOM 2182 C CA . GLN B 1 122 ? -16.094 -27.547 -4.023 1 86.62 122 GLN B CA 1
ATOM 2183 C C . GLN B 1 122 ? -15.305 -28.594 -3.252 1 86.62 122 GLN B C 1
ATOM 2185 O O . GLN B 1 122 ? -15.031 -28.422 -2.062 1 86.62 122 GLN B O 1
ATOM 2190 N N . TYR B 1 123 ? -14.891 -29.641 -3.906 1 85.56 123 TYR B N 1
ATOM 2191 C CA . TYR B 1 123 ? -14.172 -30.719 -3.258 1 85.56 123 TYR B CA 1
ATOM 2192 C C . TYR B 1 123 ? -12.664 -30.484 -3.289 1 85.56 123 TYR B C 1
ATOM 2194 O O . TYR B 1 123 ? -11.898 -31.219 -2.666 1 85.56 123 TYR B O 1
ATOM 2202 N N . SER B 1 124 ? -12.32 -29.469 -3.941 1 85.56 124 SER B N 1
ATOM 2203 C CA . SER B 1 124 ? -10.898 -29.125 -3.969 1 85.56 124 SER B CA 1
ATOM 2204 C C . SER B 1 124 ? -10.414 -28.672 -2.594 1 85.56 124 SER B C 1
ATOM 2206 O O . SER B 1 124 ? -11.133 -27.984 -1.872 1 85.56 124 SER B O 1
ATOM 2208 N N . SER B 1 125 ? -9.203 -29.047 -2.176 1 85.5 125 SER B N 1
ATOM 2209 C CA . SER B 1 125 ? -8.617 -28.75 -0.869 1 85.5 125 SER B CA 1
ATOM 2210 C C . SER B 1 125 ? -8.461 -27.25 -0.656 1 85.5 125 SER B C 1
ATOM 2212 O O . SER B 1 125 ? -8.484 -26.781 0.48 1 85.5 125 SER B O 1
ATOM 2214 N N . TYR B 1 126 ? -8.391 -26.469 -1.731 1 87.38 126 TYR B N 1
ATOM 2215 C CA . TYR B 1 126 ? -8.141 -25.047 -1.596 1 87.38 126 TYR B CA 1
ATOM 2216 C C . TYR B 1 126 ? -9.453 -24.266 -1.634 1 87.38 126 TYR B C 1
ATOM 2218 O O . TYR B 1 126 ? -9.469 -23.062 -1.356 1 87.38 126 TYR B O 1
ATOM 2226 N N . TYR B 1 127 ? -10.539 -24.938 -1.917 1 90.81 127 TYR B N 1
ATOM 2227 C CA . TYR B 1 127 ? -11.805 -24.219 -2.088 1 90.81 127 TYR B CA 1
ATOM 2228 C C . TYR B 1 127 ? -12.211 -23.516 -0.802 1 90.81 127 TYR B C 1
ATOM 2230 O O . TYR B 1 127 ? -12.484 -22.312 -0.808 1 90.81 127 TYR B O 1
ATOM 2238 N N . LYS B 1 128 ? -12.164 -24.203 0.34 1 93.69 128 LYS B N 1
ATOM 2239 C CA . LYS B 1 128 ? -12.641 -23.656 1.607 1 93.69 128 LYS B CA 1
ATOM 2240 C C . LYS B 1 128 ? -11.766 -22.5 2.068 1 93.69 128 LYS B C 1
ATOM 2242 O O . LYS B 1 128 ? -12.273 -21.422 2.406 1 93.69 128 LYS B O 1
ATOM 2247 N N . PRO B 1 129 ? -10.461 -22.672 2.061 1 94.25 129 PRO B N 1
ATOM 2248 C CA . PRO B 1 129 ? -9.617 -21.531 2.465 1 94.25 129 PRO B CA 1
ATOM 2249 C C . PRO B 1 129 ? -9.766 -20.328 1.542 1 94.25 129 PRO B C 1
ATOM 2251 O O . PRO B 1 129 ? -9.758 -19.188 2.008 1 94.25 129 PRO B O 1
ATOM 2254 N N . TYR B 1 130 ? -9.914 -20.5 0.278 1 95.5 130 TYR B N 1
ATOM 2255 C CA . TYR B 1 130 ? -10.039 -19.375 -0.656 1 95.5 130 TYR B CA 1
ATOM 2256 C C . TYR B 1 130 ? -11.406 -18.719 -0.531 1 95.5 130 TYR B C 1
ATOM 2258 O O . TYR B 1 130 ? -11.531 -17.5 -0.71 1 95.5 130 TYR B O 1
ATOM 2266 N N . LEU B 1 131 ? -12.398 -19.531 -0.26 1 96 131 LEU B N 1
ATOM 2267 C CA . LEU B 1 131 ? -13.711 -18.953 0.029 1 96 131 LEU B CA 1
ATOM 2268 C C . LEU B 1 131 ? -13.648 -18.062 1.268 1 96 131 LEU B C 1
ATOM 2270 O O . LEU B 1 131 ? -14.188 -16.953 1.266 1 96 131 LEU B O 1
ATOM 2274 N N . THR B 1 132 ? -13.031 -18.562 2.33 1 97.25 132 THR B N 1
ATOM 2275 C CA . THR B 1 132 ? -12.844 -17.797 3.553 1 97.25 132 THR B CA 1
ATOM 2276 C C . THR B 1 132 ? -12.102 -16.5 3.262 1 97.25 132 THR B C 1
ATOM 2278 O O . THR B 1 132 ? -12.477 -15.43 3.756 1 97.25 132 THR B O 1
ATOM 2281 N N . ALA B 1 133 ? -11.078 -16.609 2.461 1 97.62 133 ALA B N 1
ATOM 2282 C CA . ALA B 1 133 ? -10.305 -15.422 2.094 1 97.62 133 ALA B CA 1
ATOM 2283 C C . ALA B 1 133 ? -11.164 -14.414 1.342 1 97.62 133 ALA B C 1
ATOM 2285 O O . ALA B 1 133 ? -11.07 -13.211 1.583 1 97.62 133 ALA B O 1
ATOM 2286 N N . SER B 1 134 ? -11.961 -14.883 0.437 1 97.94 134 SER B N 1
ATOM 2287 C CA . SER B 1 134 ? -12.836 -13.992 -0.304 1 97.94 134 SER B CA 1
ATOM 2288 C C . SER B 1 134 ? -13.828 -13.297 0.625 1 97.94 134 SER B C 1
ATOM 2290 O O . SER B 1 134 ? -14.086 -12.102 0.485 1 97.94 134 SER B O 1
ATOM 2292 N N . ILE B 1 135 ? -14.375 -13.953 1.543 1 98.44 135 ILE B N 1
ATOM 2293 C CA . ILE B 1 135 ? -15.305 -13.391 2.512 1 98.44 135 ILE B CA 1
ATOM 2294 C C . ILE B 1 135 ? -14.594 -12.328 3.352 1 98.44 135 ILE B C 1
ATOM 2296 O O . ILE B 1 135 ? -15.125 -11.234 3.559 1 98.44 135 ILE B O 1
ATOM 2300 N N . LEU B 1 136 ? -13.414 -12.695 3.787 1 98.75 136 LEU B N 1
ATOM 2301 C CA . LEU B 1 136 ? -12.625 -11.734 4.547 1 98.75 136 LEU B CA 1
ATOM 2302 C C . LEU B 1 136 ? -12.312 -10.5 3.703 1 98.75 136 LEU B C 1
ATOM 2304 O O . LEU B 1 136 ? -12.258 -9.383 4.223 1 98.75 136 LEU B O 1
ATOM 2308 N N . GLY B 1 137 ? -12.055 -10.711 2.441 1 98.69 137 GLY B N 1
ATOM 2309 C CA . GLY B 1 137 ? -11.891 -9.586 1.534 1 98.69 137 GLY B CA 1
ATOM 2310 C C . GLY B 1 137 ? -13.094 -8.664 1.498 1 98.69 137 GLY B C 1
ATOM 2311 O O . GLY B 1 137 ? -12.945 -7.445 1.482 1 98.69 137 GLY B O 1
ATOM 2312 N N . PHE B 1 138 ? -14.25 -9.219 1.518 1 98.81 138 PHE B N 1
ATOM 2313 C CA . PHE B 1 138 ? -15.477 -8.422 1.549 1 98.81 138 PHE B CA 1
ATOM 2314 C C . PHE B 1 138 ? -15.602 -7.676 2.871 1 98.81 138 PHE B C 1
ATOM 2316 O O . PHE B 1 138 ? -16.078 -6.543 2.906 1 98.81 138 PHE B O 1
ATOM 2323 N N . VAL B 1 139 ? -15.234 -8.312 3.926 1 98.81 139 VAL B N 1
ATOM 2324 C CA . VAL B 1 139 ? -15.227 -7.652 5.227 1 98.81 139 VAL B CA 1
ATOM 2325 C C . VAL B 1 139 ? -14.312 -6.43 5.176 1 98.81 139 VAL B C 1
ATOM 2327 O O . VAL B 1 139 ? -14.68 -5.352 5.652 1 98.81 139 VAL B O 1
ATOM 2330 N N . LEU B 1 140 ? -13.156 -6.602 4.586 1 98.88 140 LEU B N 1
ATOM 2331 C CA . LEU B 1 140 ? -12.227 -5.488 4.422 1 98.88 140 LEU B CA 1
ATOM 2332 C C . LEU B 1 140 ? -12.852 -4.371 3.596 1 98.88 140 LEU B C 1
ATOM 2334 O O . LEU B 1 140 ? -12.656 -3.191 3.889 1 98.88 140 LEU B O 1
ATOM 2338 N N . THR B 1 141 ? -13.578 -4.773 2.588 1 98.88 141 THR B N 1
ATOM 2339 C CA . THR B 1 141 ? -14.273 -3.799 1.748 1 98.88 141 THR B CA 1
ATOM 2340 C C . THR B 1 141 ? -15.188 -2.912 2.588 1 98.88 141 THR B C 1
ATOM 2342 O O . THR B 1 141 ? -15.18 -1.689 2.439 1 98.88 141 THR B O 1
ATOM 2345 N N . VAL B 1 142 ? -15.891 -3.508 3.465 1 98.81 142 VAL B N 1
ATOM 2346 C CA . VAL B 1 142 ? -16.812 -2.766 4.324 1 98.81 142 VAL B CA 1
ATOM 2347 C C . VAL B 1 142 ? -16.016 -1.881 5.281 1 98.81 142 VAL B C 1
ATOM 2349 O O . VAL B 1 142 ? -16.375 -0.721 5.504 1 98.81 142 VAL B O 1
ATOM 2352 N N . LEU B 1 143 ? -14.953 -2.412 5.844 1 98.75 143 LEU B N 1
ATOM 2353 C CA . LEU B 1 143 ? -14.117 -1.644 6.762 1 98.75 143 LEU B CA 1
ATOM 2354 C C . LEU B 1 143 ? -13.57 -0.392 6.082 1 98.75 143 LEU B C 1
ATOM 2356 O O . LEU B 1 143 ? -13.609 0.698 6.656 1 98.75 143 LEU B O 1
ATOM 2360 N N . TYR B 1 144 ? -13.07 -0.514 4.902 1 98.88 144 TYR B N 1
ATOM 2361 C CA . TYR B 1 144 ? -12.492 0.625 4.195 1 98.88 144 TYR B CA 1
ATOM 2362 C C . TYR B 1 144 ? -13.578 1.614 3.785 1 98.88 144 TYR B C 1
ATOM 2364 O O . TYR B 1 144 ? -13.344 2.824 3.752 1 98.88 144 TYR B O 1
ATOM 2372 N N . LEU B 1 145 ? -14.797 1.121 3.484 1 98.69 145 LEU B N 1
ATOM 2373 C CA . LEU B 1 145 ? -15.914 2.014 3.193 1 98.69 145 LEU B CA 1
ATOM 2374 C C . LEU B 1 145 ? -16.25 2.877 4.406 1 98.69 145 LEU B C 1
ATOM 2376 O O . LEU B 1 145 ? -16.422 4.09 4.277 1 98.69 145 LEU B O 1
ATOM 2380 N N . VAL B 1 146 ? -16.359 2.262 5.508 1 98.62 146 VAL B N 1
ATOM 2381 C CA . VAL B 1 146 ? -16.656 2.992 6.734 1 98.62 146 VAL B CA 1
ATOM 2382 C C . VAL B 1 146 ? -15.539 3.984 7.035 1 98.62 146 VAL B C 1
ATOM 2384 O O . VAL B 1 146 ? -15.797 5.137 7.395 1 98.62 146 VAL B O 1
ATOM 2387 N N . SER B 1 147 ? -14.273 3.545 6.93 1 98.69 147 SER B N 1
ATOM 2388 C CA . SER B 1 147 ? -13.141 4.43 7.148 1 98.69 147 SER B CA 1
ATOM 2389 C C . SER B 1 147 ? -13.164 5.613 6.191 1 98.69 147 SER B C 1
ATOM 2391 O O . SER B 1 147 ? -12.773 6.723 6.555 1 98.69 147 SER B O 1
ATOM 2393 N N . MET B 1 148 ? -13.594 5.348 4.988 1 98.12 148 MET B N 1
ATOM 2394 C CA . MET B 1 148 ? -13.695 6.406 3.988 1 98.12 148 MET B CA 1
ATOM 2395 C C . MET B 1 148 ? -14.703 7.465 4.422 1 98.12 148 MET B C 1
ATOM 2397 O O . MET B 1 148 ? -14.453 8.664 4.273 1 98.12 148 MET B O 1
ATOM 2401 N N . VAL B 1 149 ? -15.812 7.078 4.938 1 97.69 149 VAL B N 1
ATOM 2402 C CA . VAL B 1 149 ? -16.859 7.996 5.391 1 97.69 149 VAL B CA 1
ATOM 2403 C C . VAL B 1 149 ? -16.328 8.867 6.523 1 97.69 149 VAL B C 1
ATOM 2405 O O . VAL B 1 149 ? -16.484 10.086 6.512 1 97.69 149 VAL B O 1
ATOM 2408 N N . PHE B 1 150 ? -15.641 8.25 7.434 1 96.94 150 PHE B N 1
ATOM 2409 C CA . PHE B 1 150 ? -15.102 9 8.562 1 96.94 150 PHE B CA 1
ATOM 2410 C C . PHE B 1 150 ? -13.984 9.93 8.117 1 96.94 150 PHE B C 1
ATOM 2412 O O . PHE B 1 150 ? -13.836 11.031 8.648 1 96.94 150 PHE B O 1
ATOM 2419 N N . SER B 1 151 ? -13.195 9.492 7.223 1 97.12 151 SER B N 1
ATOM 2420 C CA . SER B 1 151 ? -12.141 10.352 6.691 1 97.12 151 SER B CA 1
ATOM 2421 C C . SER B 1 151 ? -12.734 11.539 5.941 1 97.12 151 SER B C 1
ATOM 2423 O O . SER B 1 151 ? -12.164 12.633 5.953 1 97.12 151 SER B O 1
ATOM 2425 N N . TYR B 1 152 ? -13.828 11.281 5.254 1 96.88 152 TYR B N 1
ATOM 2426 C CA . TYR B 1 152 ? -14.523 12.367 4.566 1 96.88 152 TYR B CA 1
ATOM 2427 C C . TYR B 1 152 ? -15.008 13.414 5.555 1 96.88 152 TYR B C 1
ATOM 2429 O O . TYR B 1 152 ? -14.844 14.617 5.328 1 96.88 152 TYR B O 1
ATOM 2437 N N . ARG B 1 153 ? -15.57 12.961 6.598 1 95.81 153 ARG B N 1
ATOM 2438 C CA . ARG B 1 153 ? -16.078 13.867 7.633 1 95.81 153 ARG B CA 1
ATOM 2439 C C . ARG B 1 153 ? -14.938 14.664 8.258 1 95.81 153 ARG B C 1
ATOM 2441 O O . ARG B 1 153 ? -15.062 15.875 8.469 1 95.81 153 ARG B O 1
ATOM 2448 N N . SER B 1 154 ? -13.867 14.008 8.562 1 94 154 SER B N 1
ATOM 2449 C CA . SER B 1 154 ? -12.711 14.672 9.156 1 94 154 SER B CA 1
ATOM 2450 C C . SER B 1 154 ? -12.125 15.711 8.211 1 94 154 SER B C 1
ATOM 2452 O O . SER B 1 154 ? -11.727 16.797 8.641 1 94 154 SER B O 1
ATOM 2454 N N . TYR B 1 155 ? -12.07 15.375 7.004 1 94.06 155 TYR B N 1
ATOM 2455 C CA . TYR B 1 155 ? -11.523 16.266 5.992 1 94.06 155 TYR B CA 1
ATOM 2456 C C . TYR B 1 155 ? -12.391 17.516 5.832 1 94.06 155 TYR B C 1
ATOM 2458 O O . TYR B 1 155 ? -11.883 18.609 5.617 1 94.06 155 TYR B O 1
ATOM 2466 N N . ARG B 1 156 ? -13.703 17.344 6.004 1 94 156 ARG B N 1
ATOM 2467 C CA . ARG B 1 156 ? -14.648 18.438 5.82 1 94 156 ARG B CA 1
ATOM 2468 C C . ARG B 1 156 ? -14.867 19.203 7.125 1 94 156 ARG B C 1
ATOM 2470 O O . ARG B 1 156 ? -15.57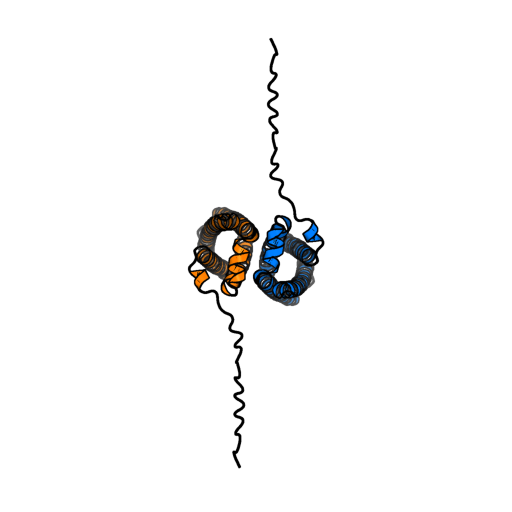 20.203 7.148 1 94 156 ARG B O 1
ATOM 2477 N N . GLY B 1 157 ? -14.281 18.75 8.141 1 90.38 157 GLY B N 1
ATOM 2478 C CA . GLY B 1 157 ? -14.43 19.406 9.43 1 90.38 157 GLY B CA 1
ATOM 2479 C C . GLY B 1 157 ? -15.773 19.125 10.086 1 90.38 157 GLY B C 1
ATOM 2480 O O . GLY B 1 157 ? -16.312 19.984 10.789 1 90.38 157 GLY B O 1
ATOM 2481 N N . LEU B 1 158 ? -16.297 18.062 9.742 1 85.31 158 LEU B N 1
ATOM 2482 C CA . LEU B 1 158 ? -17.578 17.672 10.305 1 85.31 158 LEU B CA 1
ATOM 2483 C C . LEU B 1 158 ? -17.406 16.719 11.477 1 85.31 158 LEU B C 1
ATOM 2485 O O . LEU B 1 158 ? -16.391 16 11.555 1 85.31 158 LEU B O 1
#

Nearest PDB structures (foldseek):
  7mjq-assembly1_G  TM=5.005E-01  e=1.304E+00  Rattus norvegicus
  5fny-assembly2_B  TM=4.987E-01  e=8.002E+00  Escherichia coli K-12
  5fny-assembly2_B  TM=4.989E-01  e=6.288E+00  Escherichia coli K-12
  5fnn-assembly2_B  TM=4.970E-01  e=8.501E+00  Escherichia coli K-12

InterPro domains:
  IPR008253 Marvel domain [PF01284] (25-150)
  IPR008253 Marvel domain [PS51225] (25-156)
  IPR050578 MARVEL domain-containing and chemokine-like factor proteins [PTHR22776] (16-156)

Foldseek 3Di:
DDPDPPPPPPPPPPVVVDQDFPPCLCVDPLLVLLVVLLVLLVVLLVLCVVLPDPDCQLVQVNVLSVVSNVVSVVLNVVVGRDVVSVLVVLQDCVLLVSLVVSLVSLVVSLVSLVVVLVVDDPPDPCSVSSPVSSVSSVVSNVSSVVSNVSSVCSNVVD/DDPPPPPPPPPPPPVVVDQDFPPCLCVDPLLVLLVVLLVLLVVLLVLCVVLPDPDCQLVQLNVLSVVSNVVSVVLNVVVGRDVVSVLVVLQDCVLLVSLVVSLVSLVVSLVSLVVVLVVDDPPDPCSVSSPVSSVSSVVSNVSSVVSNVSSVCSNVVD

Sequence (316 aa):
MSHTVTVTRTTTTTTTSAIILNTGYLKTLPGLLKLFEVLVSGICLGLLIYYRSNYYFNEFLLCVLTAVFVGSTCLLLSCILSISTATMIAKTMYELIYHFVAFILCLVASITLMVELNRTSQYSSYYKPYLTASILGFVLTVLYLVSMVFSYRSYRGLMSHTVTVTRTTTTTTTSAIILNTGYLKTLPGLLKLFEVLVSGICLGLLIYYRSNYYFNEFLLCVLTAVFVGSTCLLLSCILSISTATMIAKTMYELIYHFVAFILCLVASITLMVELNRTSQYSSYYKPYLTASILGFVLTVLYLVSMVFSYRSYRGL

Organism: Rhodnius prolixus (NCBI:txid13249)

Secondary structure (DSSP, 8-state):
----------------------GGGGGSHHHHHHHHHHHHHHHHHHHHHHT--S-GGGHHHHHHHHHHHHHHHHHHHHHHH-HHHHHHHTTSHHHHHHHHHHHHHHHHHHHHHHHHHHTS-TTSTTHHHHHHHHHHHHHHHHHHHHHHHHHHHHHHT-/----------------------GGGGGSHHHHHHHHHHHHHHHHHHHHHHT--S-GGGHHHHHHHHHHHHHHHHHHHHHHH-HHHHHHHTTSHHHHHHHHHHHHHHHHHHHHHHHHHHTS-TTSTTHHHHHHHHHHHHHHHHHHHHHHHHHHHHHHT-